Protein AF-A0A7S2UW27-F1 (afdb_monomer_lite)

pLDDT: mean 71.69, std 21.43, range [38.34, 98.0]

Foldseek 3Di:
DDDDDDDDDDPDPPDDDDDDDDDDDDDDDDDDDDDDDDDDDDDDDDDDPPDDDDPPPPPPDDPDDDPDDDDDDDDDDDDDDDDPPDPPDDPVPVVVVVVVVVVVVVVPPPPPDPDPPPVVLVVLLVVLLVVLLVLVCVQPVVQFHAPVSVVVSVVSCVVSVPDPVSVQVSCVVVVHHPVCVVLGGGPVLVLLVVLLVLVCVQPVVQFHDPVSLVVSVVSCVVSVPDPVSVQRSCVVVVHHPVSSVVRGGDPVPPPPPPPPVPPPDDDD

Sequence (268 aa):
MLQNVSVFSPVSRSGSYAPCPVNTSISPALSATSPVARSLCASGAKTPDFGSPFPESSHANRFNGYKKAISPVLQDAVPSHSSPSTWRHLQGEDVFTAQWEQEKKAYSKDAFAGSKLQNEHATVCEKGVNIYRALLKVALSPGYVTTGEKEKLKRYRTIHEISTQDHQDVLDDLKWSSEEFERGYQQLNEDLFGYELLLRKELRNGRLSSTGAMKLRYYRASAGVNMDAHLAILKNLGWTLEEFEAGVKSNTHAGKTQSLLSQCEVYT

Organism: NCBI:txid94617

Secondary structure (DSSP, 8-state):
-------PPP-------PPPP--------------------------------------------------------------S-------TTHHHHHHHHHHHHHHTSS--STTSHHHHHHHHHHHHHHHHHHHHHHHHTTSB--HHHHHHHHHHHHHTT--HHHHHHHHHHTT--HHHHHHTB-TT-HHHHHHHHHHHHHTTTSB--HHHHHHHHHHHHHTT--HHHHHHHHHHTT--HHHHHHTB--GGGTTSSSSSSSS-----

Radius of gyration: 34.14 Å; chains: 1; bounding box: 88×58×112 Å

Structure (mmCIF, N/CA/C/O backbone):
data_AF-A0A7S2UW27-F1
#
_entry.id   AF-A0A7S2UW27-F1
#
loop_
_atom_site.group_PDB
_atom_site.id
_atom_site.type_symbol
_atom_site.label_atom_id
_atom_site.label_alt_id
_atom_site.label_comp_id
_atom_site.label_asym_id
_atom_site.label_entity_id
_atom_site.label_seq_id
_atom_site.pdbx_PDB_ins_code
_atom_site.Cartn_x
_atom_site.Cartn_y
_atom_site.Cartn_z
_atom_site.occupancy
_atom_site.B_iso_or_equiv
_atom_site.auth_seq_id
_atom_site.auth_comp_id
_atom_site.auth_asym_id
_atom_site.auth_atom_id
_atom_site.pdbx_PDB_model_num
ATOM 1 N N . MET A 1 1 ? -22.098 -0.424 69.325 1.00 48.84 1 MET A N 1
ATOM 2 C CA . MET A 1 1 ? -21.192 0.229 68.357 1.00 48.84 1 MET A CA 1
ATOM 3 C C . MET A 1 1 ? -19.961 -0.653 68.218 1.00 48.84 1 MET A C 1
ATOM 5 O O . MET A 1 1 ? -19.121 -0.631 69.103 1.00 48.84 1 MET A O 1
ATOM 9 N N . LEU A 1 2 ? -19.912 -1.507 67.194 1.00 45.66 2 LEU A N 1
ATOM 10 C CA . LEU A 1 2 ? -18.771 -2.390 66.932 1.00 45.66 2 LEU A CA 1
ATOM 11 C C . LEU A 1 2 ? -18.024 -1.832 65.721 1.00 45.66 2 LEU A C 1
ATOM 13 O O . LEU A 1 2 ? -18.595 -1.726 64.638 1.00 45.66 2 LEU A O 1
ATOM 17 N N . GLN A 1 3 ? -16.787 -1.392 65.945 1.00 53.34 3 GLN A N 1
ATOM 18 C CA . GLN A 1 3 ? -15.912 -0.863 64.905 1.00 53.34 3 GLN A CA 1
ATOM 19 C C . GLN A 1 3 ? -15.307 -2.030 64.126 1.00 53.34 3 GLN A C 1
ATOM 21 O O . GLN A 1 3 ? -14.601 -2.868 64.681 1.00 53.34 3 GLN A O 1
ATOM 26 N N . ASN A 1 4 ? -15.629 -2.078 62.838 1.00 51.91 4 ASN A N 1
ATOM 27 C CA . ASN A 1 4 ? -15.147 -3.070 61.893 1.00 51.91 4 ASN A CA 1
ATOM 28 C C . ASN A 1 4 ? -13.911 -2.481 61.196 1.00 51.91 4 ASN A C 1
ATOM 30 O O . ASN A 1 4 ? -14.040 -1.645 60.303 1.00 51.91 4 ASN A O 1
ATOM 34 N N . VAL A 1 5 ? -12.714 -2.841 61.658 1.00 56.34 5 VAL A N 1
ATOM 35 C CA . VAL A 1 5 ? -11.449 -2.350 61.093 1.00 56.34 5 VAL A CA 1
ATOM 36 C C . VAL A 1 5 ? -10.956 -3.380 60.078 1.00 56.34 5 VAL A C 1
ATOM 38 O O . VAL A 1 5 ? -10.403 -4.412 60.446 1.00 56.34 5 VAL A O 1
ATOM 41 N N . SER A 1 6 ? -11.203 -3.126 58.790 1.00 58.25 6 SER A N 1
ATOM 42 C CA . SER A 1 6 ? -10.628 -3.921 57.699 1.00 58.25 6 SER A CA 1
ATOM 43 C C . SER A 1 6 ? -9.169 -3.535 57.489 1.00 58.25 6 SER A C 1
ATOM 45 O O . SER A 1 6 ? -8.857 -2.420 57.077 1.00 58.25 6 SER A O 1
ATOM 47 N N . VAL A 1 7 ? -8.280 -4.483 57.773 1.00 58.91 7 VAL A N 1
ATOM 48 C CA . VAL A 1 7 ? -6.847 -4.405 57.497 1.00 58.91 7 VAL A CA 1
ATOM 49 C C . VAL A 1 7 ? -6.632 -4.804 56.036 1.00 58.91 7 VAL A C 1
ATOM 51 O O . VAL A 1 7 ? -6.758 -5.973 55.685 1.00 58.91 7 VAL A O 1
ATOM 54 N N . PHE A 1 8 ? -6.331 -3.835 55.171 1.00 52.47 8 PHE A N 1
ATOM 55 C CA . PHE A 1 8 ? -5.859 -4.099 53.811 1.00 52.47 8 PHE A CA 1
ATOM 56 C C . PHE A 1 8 ? -4.347 -4.343 53.841 1.00 52.47 8 PHE A C 1
ATOM 58 O O . PHE A 1 8 ? -3.571 -3.451 54.182 1.00 52.47 8 PHE A O 1
ATOM 65 N N . SER A 1 9 ? -3.921 -5.551 53.475 1.00 49.69 9 SER A N 1
ATOM 66 C CA . SER A 1 9 ? -2.514 -5.855 53.204 1.00 49.69 9 SER A CA 1
ATOM 67 C C . SER A 1 9 ? -2.133 -5.390 51.790 1.00 49.69 9 SER A C 1
ATOM 69 O O . SER A 1 9 ? -2.864 -5.689 50.843 1.00 49.69 9 SER A O 1
ATOM 71 N N . PRO A 1 10 ? -0.990 -4.707 51.600 1.00 59.28 10 PRO A N 1
ATOM 72 C CA . PRO A 1 10 ? -0.484 -4.393 50.272 1.00 59.28 10 PRO A CA 1
ATOM 73 C C . PRO A 1 10 ? 0.166 -5.633 49.640 1.00 59.28 10 PRO A C 1
ATOM 75 O O . PRO A 1 10 ? 1.106 -6.214 50.182 1.00 59.28 10 PRO A O 1
ATOM 78 N N . VAL A 1 11 ? -0.325 -6.032 48.465 1.00 55.09 11 VAL A N 1
ATOM 79 C CA . VAL A 1 11 ? 0.339 -7.015 47.600 1.00 55.09 11 VAL A CA 1
ATOM 80 C C . VAL A 1 11 ? 1.521 -6.328 46.918 1.00 55.09 11 VAL A C 1
ATOM 82 O O . VAL A 1 11 ? 1.369 -5.643 45.908 1.00 55.09 11 VAL A O 1
ATOM 85 N N . SER A 1 12 ? 2.716 -6.520 47.469 1.00 52.94 12 SER A N 1
ATOM 86 C CA . SER A 1 12 ? 3.973 -6.211 46.788 1.00 52.94 12 SER A CA 1
ATOM 87 C C . SER A 1 12 ? 4.247 -7.284 45.732 1.00 52.94 12 SER A C 1
ATOM 89 O O . SER A 1 12 ? 4.683 -8.387 46.054 1.00 52.94 12 SER A O 1
ATOM 91 N N . ARG A 1 13 ? 4.005 -6.977 44.452 1.00 48.84 13 ARG A N 1
ATOM 92 C CA . ARG A 1 13 ? 4.549 -7.759 43.329 1.00 48.84 13 ARG A CA 1
ATOM 93 C C . ARG A 1 13 ? 6.010 -7.358 43.111 1.00 48.84 13 ARG A C 1
ATOM 95 O O . ARG A 1 13 ? 6.300 -6.447 42.343 1.00 48.84 13 ARG A O 1
ATOM 102 N N . SER A 1 14 ? 6.936 -8.046 43.775 1.00 52.12 14 SER A N 1
ATOM 103 C CA . SER A 1 14 ? 8.350 -8.045 43.393 1.00 52.12 14 SER A CA 1
ATOM 104 C C . SER A 1 14 ? 8.538 -8.944 42.169 1.00 52.12 14 SER A C 1
ATOM 106 O O . SER A 1 14 ? 8.668 -10.160 42.290 1.00 52.12 14 SER A O 1
ATOM 108 N N . GLY A 1 15 ? 8.514 -8.340 40.980 1.00 47.34 15 GLY A N 1
ATOM 109 C CA . GLY A 1 15 ? 8.957 -8.980 39.744 1.00 47.34 15 GLY A CA 1
ATOM 110 C C . GLY A 1 15 ? 10.479 -9.087 39.738 1.00 47.34 15 GLY A C 1
ATOM 111 O O . GLY A 1 15 ? 11.173 -8.113 39.461 1.00 47.34 15 GLY A O 1
ATOM 112 N N . SER A 1 16 ? 10.997 -10.263 40.078 1.00 51.12 16 SER A N 1
ATOM 113 C CA . SER A 1 16 ? 12.401 -10.629 39.921 1.00 51.12 16 SER A CA 1
ATOM 114 C C . SER A 1 16 ? 12.723 -10.796 38.435 1.00 51.12 16 SER A C 1
ATOM 116 O O . SER A 1 16 ? 12.383 -11.815 37.834 1.00 51.12 16 SER A O 1
ATOM 118 N N . TYR A 1 17 ? 13.376 -9.801 37.838 1.00 53.59 17 TYR A N 1
ATOM 119 C CA . TYR A 1 17 ? 14.041 -9.961 36.549 1.00 53.59 17 TYR A CA 1
ATOM 120 C C . TYR A 1 17 ? 15.274 -10.848 36.740 1.00 53.59 17 TYR A C 1
ATOM 122 O O . TYR A 1 17 ? 16.210 -10.486 37.453 1.00 53.59 17 TYR A O 1
ATOM 130 N N . ALA A 1 18 ? 15.258 -12.030 36.127 1.00 55.19 18 ALA A N 1
ATOM 131 C CA . ALA A 1 18 ? 16.433 -12.879 36.009 1.00 55.19 18 ALA A CA 1
ATOM 132 C C . ALA A 1 18 ? 17.426 -12.241 35.012 1.00 55.19 18 ALA A C 1
ATOM 134 O O . ALA A 1 18 ? 17.012 -11.873 33.910 1.00 55.19 18 ALA A O 1
ATOM 135 N N . PRO A 1 19 ? 18.719 -12.103 35.352 1.00 61.06 19 PRO A N 1
ATOM 136 C CA . PRO A 1 19 ? 19.734 -11.682 34.398 1.00 61.06 19 PRO A CA 1
ATOM 137 C C . PRO A 1 19 ? 20.079 -12.841 33.453 1.00 61.06 19 PRO A C 1
ATOM 139 O O . PRO A 1 19 ? 20.447 -13.931 33.893 1.00 61.06 19 PRO A O 1
ATOM 142 N N . CYS A 1 20 ? 19.971 -12.609 32.145 1.00 56.66 20 CYS A N 1
ATOM 143 C CA . CYS A 1 20 ? 20.476 -13.533 31.133 1.00 56.66 20 CYS A CA 1
ATOM 144 C C . CYS A 1 20 ? 22.006 -13.670 31.265 1.00 56.66 20 CYS A C 1
ATOM 146 O O . CYS A 1 20 ? 22.690 -12.651 31.407 1.00 56.66 20 CYS A O 1
ATOM 148 N N . PRO A 1 21 ? 22.574 -14.886 31.189 1.00 60.88 21 PRO A N 1
ATOM 149 C CA . PRO A 1 21 ? 24.017 -15.057 31.191 1.00 60.88 21 PRO A CA 1
ATOM 150 C C . PRO A 1 21 ? 24.618 -14.541 29.879 1.00 60.88 21 PRO A C 1
ATOM 152 O O . PRO A 1 21 ? 24.268 -14.979 28.782 1.00 60.88 21 PRO A O 1
ATOM 155 N N . VAL A 1 22 ? 25.555 -13.607 30.025 1.00 54.75 22 VAL A N 1
ATOM 156 C CA . VAL A 1 22 ? 26.501 -13.178 28.994 1.00 54.75 22 VAL A CA 1
ATOM 157 C C . VAL A 1 22 ? 27.341 -14.392 28.605 1.00 54.75 22 VAL A C 1
ATOM 159 O O . VAL A 1 22 ? 28.136 -14.871 29.413 1.00 54.75 22 VAL A O 1
ATOM 162 N N . ASN A 1 23 ? 27.160 -14.907 27.388 1.00 43.22 23 ASN A N 1
ATOM 163 C CA . ASN A 1 23 ? 28.035 -15.947 26.859 1.00 43.22 23 ASN A CA 1
ATOM 164 C C . ASN A 1 23 ? 29.194 -15.283 26.109 1.00 43.22 23 ASN A C 1
ATOM 166 O O . ASN A 1 23 ? 29.075 -14.855 24.961 1.00 43.22 23 ASN A O 1
ATOM 170 N N . THR A 1 24 ? 30.292 -15.131 26.839 1.00 46.50 24 THR A N 1
ATOM 171 C CA . THR A 1 24 ? 31.570 -14.595 26.385 1.00 46.50 24 THR A CA 1
ATOM 172 C C . THR A 1 24 ? 32.379 -15.698 25.703 1.00 46.50 24 THR A C 1
ATOM 174 O O . THR A 1 24 ? 32.571 -16.755 26.290 1.00 46.50 24 THR A O 1
ATOM 177 N N . SER A 1 25 ? 32.974 -15.358 24.555 1.00 51.91 25 SER A N 1
ATOM 178 C CA . SER A 1 25 ? 34.190 -15.960 23.982 1.00 51.91 25 SER A CA 1
ATOM 179 C C . SER A 1 25 ? 34.094 -17.394 23.449 1.00 51.91 25 SER A C 1
ATOM 181 O O . SER A 1 25 ? 33.781 -18.329 24.170 1.00 51.91 25 SER A O 1
ATOM 183 N N . ILE A 1 26 ? 34.485 -17.574 22.185 1.00 46.41 26 ILE A N 1
ATOM 184 C CA . ILE A 1 26 ? 35.744 -18.244 21.816 1.00 46.41 26 ILE A CA 1
ATOM 185 C C . ILE A 1 26 ? 35.983 -17.951 20.328 1.00 46.41 26 ILE A C 1
ATOM 187 O O . ILE A 1 26 ? 35.300 -18.463 19.444 1.00 46.41 26 ILE A O 1
ATOM 191 N N . SER A 1 27 ? 36.976 -17.107 20.060 1.00 50.47 27 SER A N 1
ATOM 192 C CA . SER A 1 27 ? 37.724 -17.148 18.802 1.00 50.47 27 SER A CA 1
ATOM 193 C C . SER A 1 27 ? 38.653 -18.362 18.822 1.00 50.47 27 SER A C 1
ATOM 195 O O . SER A 1 27 ? 39.217 -18.671 19.874 1.00 50.47 27 SER A O 1
ATOM 197 N N . PRO A 1 28 ? 38.974 -18.933 17.654 1.00 60.41 28 PRO A N 1
ATOM 198 C CA . PRO A 1 28 ? 40.351 -19.325 17.421 1.00 60.41 28 PRO A CA 1
ATOM 199 C C . PRO A 1 28 ? 40.900 -18.650 16.167 1.00 60.41 28 PRO A C 1
ATOM 201 O O . PRO A 1 28 ? 40.305 -18.639 15.091 1.00 60.41 28 PRO A O 1
ATOM 204 N N . ALA A 1 29 ? 42.069 -18.061 16.368 1.00 49.88 29 ALA A N 1
ATOM 205 C CA . ALA A 1 29 ? 42.939 -17.538 15.342 1.00 49.88 29 ALA A CA 1
ATOM 206 C C . ALA A 1 29 ? 43.757 -18.668 14.679 1.00 49.88 29 ALA A C 1
ATOM 208 O O . ALA A 1 29 ? 43.918 -19.745 15.248 1.00 49.88 29 ALA A O 1
ATOM 209 N N . LEU A 1 30 ? 44.375 -18.297 13.550 1.00 52.34 30 LEU A N 1
ATOM 210 C CA . LEU A 1 30 ? 45.590 -18.852 12.932 1.00 52.34 30 LEU A CA 1
ATOM 211 C C . LEU A 1 30 ? 45.448 -20.046 11.976 1.00 52.34 30 LEU A C 1
ATOM 213 O O . LEU A 1 30 ? 45.248 -21.184 12.385 1.00 52.34 30 LEU A O 1
ATOM 217 N N . SER A 1 31 ? 45.711 -19.764 10.693 1.00 47.03 31 SER A N 1
ATOM 218 C CA . SER A 1 31 ? 46.764 -20.371 9.841 1.00 47.03 31 SER A CA 1
ATOM 219 C C . SER A 1 31 ? 46.682 -19.673 8.468 1.00 47.03 31 SER A C 1
ATOM 221 O O . SER A 1 31 ? 45.707 -19.846 7.752 1.00 47.03 31 SER A O 1
ATOM 223 N N . ALA A 1 32 ? 47.468 -18.641 8.148 1.00 47.09 32 ALA A N 1
ATOM 224 C CA . ALA A 1 32 ? 48.883 -18.652 7.769 1.00 47.09 32 ALA A CA 1
ATOM 225 C C . ALA A 1 32 ? 49.227 -19.578 6.579 1.00 47.09 32 ALA A C 1
ATOM 227 O O . ALA A 1 32 ? 49.046 -20.787 6.637 1.00 47.09 32 ALA A O 1
ATOM 228 N N . THR A 1 33 ? 49.853 -18.954 5.572 1.00 50.09 33 THR A N 1
ATOM 229 C CA . THR A 1 33 ? 50.674 -19.499 4.471 1.00 50.09 33 THR A CA 1
ATOM 230 C C . THR A 1 33 ? 49.981 -20.069 3.223 1.00 50.09 33 THR A C 1
ATOM 232 O O . THR A 1 33 ? 49.498 -21.190 3.215 1.00 50.09 33 THR A O 1
ATOM 235 N N . SER A 1 34 ? 50.055 -19.320 2.111 1.00 42.16 34 SER A N 1
ATOM 236 C CA . SER A 1 34 ? 50.752 -19.786 0.895 1.00 42.16 34 SER A CA 1
ATOM 237 C C . SER A 1 34 ? 50.887 -18.657 -0.147 1.00 42.16 34 SER A C 1
ATOM 239 O O . SER A 1 34 ? 49.878 -18.209 -0.694 1.00 42.16 34 SER A O 1
ATOM 241 N N . PRO A 1 35 ? 52.109 -18.179 -0.448 1.00 59.56 35 PRO A N 1
ATOM 242 C CA . PRO A 1 35 ? 52.396 -17.402 -1.643 1.00 59.56 35 PRO A CA 1
ATOM 243 C C . PRO A 1 35 ? 52.947 -18.341 -2.724 1.00 59.56 35 PRO A C 1
ATOM 245 O O . PRO A 1 35 ? 54.022 -18.916 -2.566 1.00 59.56 35 PRO A O 1
ATOM 248 N N . VAL A 1 36 ? 52.254 -18.467 -3.855 1.00 54.56 36 VAL A N 1
ATOM 249 C CA . VAL A 1 36 ? 52.861 -19.032 -5.067 1.00 54.56 36 VAL A CA 1
ATOM 250 C C . VAL A 1 36 ? 52.757 -18.010 -6.184 1.00 54.56 36 VAL A C 1
ATOM 252 O O . VAL A 1 36 ? 51.738 -17.861 -6.851 1.00 54.56 36 VAL A O 1
ATOM 255 N N . ALA A 1 37 ? 53.871 -17.311 -6.370 1.00 49.97 37 ALA A N 1
ATOM 256 C CA . ALA A 1 37 ? 54.217 -16.626 -7.596 1.00 49.97 37 ALA A CA 1
ATOM 257 C C . ALA A 1 37 ? 54.475 -17.651 -8.709 1.00 49.97 37 ALA A C 1
ATOM 259 O O . ALA A 1 37 ? 55.372 -18.478 -8.575 1.00 49.97 37 ALA A O 1
ATOM 260 N N . ARG A 1 38 ? 53.724 -17.561 -9.810 1.00 47.81 38 ARG A N 1
ATOM 261 C CA . ARG A 1 38 ? 54.042 -18.027 -11.176 1.00 47.81 38 ARG A CA 1
ATOM 262 C C . ARG A 1 38 ? 53.079 -17.276 -12.101 1.00 47.81 38 ARG A C 1
ATOM 264 O O . ARG A 1 38 ? 51.924 -17.118 -11.745 1.00 47.81 38 ARG A O 1
ATOM 271 N N . SER A 1 39 ? 53.393 -16.806 -13.292 1.00 53.31 39 SER A N 1
ATOM 272 C CA . SER A 1 39 ? 54.610 -16.688 -14.081 1.00 53.31 39 SER A CA 1
ATOM 273 C C . SER A 1 39 ? 54.191 -15.788 -15.241 1.00 53.31 39 SER A C 1
ATOM 275 O O . SER A 1 39 ? 53.106 -15.961 -15.796 1.00 53.31 39 SER A O 1
ATOM 277 N N . LEU A 1 40 ? 55.043 -14.841 -15.610 1.00 49.62 40 LEU A N 1
ATOM 278 C CA . LEU A 1 40 ? 54.965 -14.139 -16.884 1.00 49.62 40 LEU A CA 1
ATOM 279 C C . LEU A 1 40 ? 54.968 -15.161 -18.028 1.00 49.62 40 LEU A C 1
ATOM 281 O O . LEU A 1 40 ? 55.921 -15.928 -18.137 1.00 49.62 40 LEU A O 1
ATOM 285 N N . CYS A 1 41 ? 53.957 -15.121 -18.894 1.00 51.41 41 CYS A N 1
ATOM 286 C CA . CYS A 1 41 ? 54.070 -15.545 -20.287 1.00 51.41 41 CYS A CA 1
ATOM 287 C C . CYS A 1 41 ? 53.256 -14.575 -21.143 1.00 51.41 41 CYS A C 1
ATOM 289 O O . CYS A 1 41 ? 52.040 -14.685 -21.283 1.00 51.41 41 CYS A O 1
ATOM 291 N N . ALA A 1 42 ? 53.969 -13.608 -21.713 1.00 49.94 42 ALA A N 1
ATOM 292 C CA . ALA A 1 42 ? 53.563 -12.953 -22.937 1.00 49.94 42 ALA A CA 1
ATOM 293 C C . ALA A 1 42 ? 53.406 -14.012 -24.035 1.00 49.94 42 ALA A C 1
ATOM 295 O O . ALA A 1 42 ? 54.297 -14.836 -24.231 1.00 49.94 42 ALA A O 1
ATOM 296 N N . SER A 1 43 ? 52.296 -13.981 -24.763 1.00 42.41 43 SER A N 1
ATOM 297 C CA . SER A 1 43 ? 52.196 -14.528 -26.115 1.00 42.41 43 SER A CA 1
ATOM 298 C C . SER A 1 43 ? 51.004 -13.877 -26.792 1.00 42.41 43 SER A C 1
ATOM 300 O O . SER A 1 43 ? 49.856 -14.081 -26.402 1.00 42.41 43 SER A O 1
ATOM 302 N N . GLY A 1 44 ? 51.304 -13.040 -27.783 1.00 51.94 44 GLY A N 1
ATOM 303 C CA . GLY A 1 44 ? 50.308 -12.496 -28.685 1.00 51.94 44 GLY A CA 1
ATOM 304 C C . GLY A 1 44 ? 49.603 -13.629 -29.418 1.00 51.94 44 GLY A C 1
ATOM 305 O O . GLY A 1 44 ? 50.247 -14.489 -30.017 1.00 51.94 44 GLY A O 1
ATOM 306 N N . ALA A 1 45 ? 48.278 -13.605 -29.389 1.00 45.81 45 ALA A N 1
ATOM 307 C CA . ALA A 1 45 ? 47.454 -14.419 -30.255 1.00 45.81 45 ALA A CA 1
ATOM 308 C C . ALA A 1 45 ? 46.655 -13.477 -31.152 1.00 45.81 45 ALA A C 1
ATOM 310 O O . ALA A 1 45 ? 45.830 -12.689 -30.695 1.00 45.81 45 ALA A O 1
ATOM 311 N N . LYS A 1 46 ? 46.997 -13.557 -32.439 1.00 46.62 46 LYS A N 1
ATOM 312 C CA . LYS A 1 46 ? 46.255 -13.062 -33.596 1.00 46.62 46 LYS A CA 1
ATOM 313 C C . LYS A 1 46 ? 44.746 -13.122 -33.366 1.00 46.62 46 LYS A C 1
ATOM 315 O O . LYS A 1 46 ? 44.204 -14.183 -33.072 1.00 46.62 46 LYS A O 1
ATOM 320 N N . THR A 1 47 ? 44.087 -12.001 -33.616 1.00 53.06 47 THR A N 1
ATOM 321 C CA . THR A 1 47 ? 42.671 -11.950 -33.970 1.00 53.06 47 THR A CA 1
ATOM 322 C C . THR A 1 47 ? 42.425 -12.849 -35.188 1.00 53.06 47 THR A C 1
ATOM 324 O O . THR A 1 47 ? 43.031 -12.600 -36.235 1.00 53.06 47 THR A O 1
ATOM 327 N N . PRO A 1 48 ? 41.572 -13.883 -35.108 1.00 50.94 48 PRO A N 1
ATOM 328 C CA . PRO A 1 48 ? 40.980 -14.442 -36.306 1.00 50.94 48 PRO A CA 1
ATOM 329 C C . PRO A 1 48 ? 39.946 -13.436 -36.815 1.00 50.94 48 PRO A C 1
ATOM 331 O O . PRO A 1 48 ? 38.933 -13.167 -36.173 1.00 50.94 48 PRO A O 1
ATOM 334 N N . ASP A 1 49 ? 40.272 -12.850 -37.960 1.00 54.31 49 ASP A N 1
ATOM 335 C CA . ASP A 1 49 ? 39.366 -12.130 -38.840 1.00 54.31 49 ASP A CA 1
ATOM 336 C C . ASP A 1 49 ? 38.267 -13.103 -39.300 1.00 54.31 49 ASP A C 1
ATOM 338 O O . ASP A 1 49 ? 38.445 -13.885 -40.235 1.00 54.31 49 ASP A O 1
ATOM 342 N N . PHE A 1 50 ? 37.156 -13.133 -38.560 1.00 49.81 50 PHE A N 1
ATOM 343 C CA . PHE A 1 50 ? 35.933 -13.812 -38.976 1.00 49.81 50 PHE A CA 1
ATOM 344 C C . PHE A 1 50 ? 35.156 -12.870 -39.888 1.00 49.81 50 PHE A C 1
ATOM 346 O O . PHE A 1 50 ? 34.202 -12.197 -39.495 1.00 49.81 50 PHE A O 1
ATOM 353 N N . GLY A 1 51 ? 35.604 -12.836 -41.137 1.00 46.94 51 GLY A N 1
ATOM 354 C CA . GLY A 1 51 ? 34.792 -12.381 -42.242 1.00 46.94 51 GLY A CA 1
ATOM 355 C C . GLY A 1 51 ? 33.582 -13.296 -42.446 1.00 46.94 51 GLY A C 1
ATOM 356 O O . GLY A 1 51 ? 33.715 -14.517 -42.532 1.00 46.94 51 GLY A O 1
ATOM 357 N N . SER A 1 52 ? 32.441 -12.641 -42.669 1.00 49.03 52 SER A N 1
ATOM 358 C CA . SER A 1 52 ? 31.209 -13.153 -43.291 1.00 49.03 52 SER A CA 1
ATOM 359 C C . SER A 1 52 ? 30.233 -13.929 -42.397 1.00 49.03 52 SER A C 1
ATOM 361 O O . SER A 1 52 ? 30.602 -14.524 -41.392 1.00 49.03 52 SER A O 1
ATOM 363 N N . PRO A 1 53 ? 28.980 -14.068 -42.849 1.00 54.66 53 PRO A N 1
ATOM 364 C CA . PRO A 1 53 ? 28.030 -13.012 -43.180 1.00 54.66 53 PRO A CA 1
ATOM 365 C C . PRO A 1 53 ? 26.807 -13.158 -42.259 1.00 54.66 53 PRO A C 1
ATOM 367 O O . PRO A 1 53 ? 26.445 -14.265 -41.870 1.00 54.66 53 PRO A O 1
ATOM 370 N N . PHE A 1 54 ? 26.137 -12.061 -41.913 1.00 41.47 54 PHE A N 1
ATOM 371 C CA . PHE A 1 54 ? 24.817 -12.157 -41.288 1.00 41.47 54 PHE A CA 1
ATOM 372 C C . PHE A 1 54 ? 23.869 -12.893 -42.250 1.00 41.47 54 PHE A C 1
ATOM 374 O O . PHE A 1 54 ? 23.643 -12.382 -43.349 1.00 41.47 54 PHE A O 1
ATOM 381 N N . PRO A 1 55 ? 23.293 -14.054 -41.888 1.00 53.44 55 PRO A N 1
ATOM 382 C CA . PRO A 1 55 ? 22.130 -14.538 -42.600 1.00 53.44 55 PRO A CA 1
ATOM 383 C C . PRO A 1 55 ? 20.954 -13.647 -42.194 1.00 53.44 55 PRO A C 1
ATOM 385 O O . PRO A 1 55 ? 20.616 -13.537 -41.012 1.00 53.44 55 PRO A O 1
ATOM 388 N N . GLU A 1 56 ? 20.338 -13.001 -43.182 1.00 48.03 56 GLU A N 1
ATOM 389 C CA . GLU A 1 56 ? 18.969 -12.509 -43.080 1.00 48.03 56 GLU A CA 1
ATOM 390 C C . GLU A 1 56 ? 18.084 -13.658 -42.589 1.00 48.03 56 GLU A C 1
ATOM 392 O O . GLU A 1 56 ? 17.704 -14.560 -43.333 1.00 48.03 56 GLU A O 1
ATOM 397 N N . SER A 1 57 ? 17.762 -13.636 -41.298 1.00 44.59 57 SER A N 1
ATOM 398 C CA . SER A 1 57 ? 16.687 -14.441 -40.739 1.00 44.59 57 SER A CA 1
ATOM 399 C C . SER A 1 57 ? 15.372 -13.776 -41.124 1.00 44.59 57 SER A C 1
ATOM 401 O O . SER A 1 57 ? 14.758 -13.020 -40.369 1.00 44.59 57 SER A O 1
ATOM 403 N N . SER A 1 58 ? 14.960 -14.050 -42.358 1.00 53.22 58 SER A N 1
ATOM 404 C CA . SER A 1 58 ? 13.613 -13.851 -42.863 1.00 53.22 58 SER A CA 1
ATOM 405 C C . SER A 1 58 ? 12.658 -14.810 -42.145 1.00 53.22 58 SER A C 1
ATOM 407 O O . SER A 1 58 ? 12.160 -15.767 -42.726 1.00 53.22 58 SER A O 1
ATOM 409 N N . HIS A 1 59 ? 12.355 -14.555 -40.872 1.00 46.22 59 HIS A N 1
ATOM 410 C CA . HIS A 1 59 ? 11.178 -15.134 -40.227 1.00 46.22 59 HIS A CA 1
ATOM 411 C C . HIS A 1 59 ? 9.974 -14.210 -40.428 1.00 46.22 59 HIS A C 1
ATOM 413 O O . HIS A 1 59 ? 9.412 -13.628 -39.505 1.00 46.22 59 HIS A O 1
ATOM 419 N N . ALA A 1 60 ? 9.544 -14.131 -41.688 1.00 52.12 60 ALA A N 1
ATOM 420 C CA . ALA A 1 60 ? 8.146 -13.921 -42.004 1.00 52.12 60 ALA A CA 1
ATOM 421 C C . ALA A 1 60 ? 7.402 -15.207 -41.620 1.00 52.12 60 ALA A C 1
ATOM 423 O O . ALA A 1 60 ? 7.431 -16.193 -42.352 1.00 52.12 60 ALA A O 1
ATOM 424 N N . ASN A 1 61 ? 6.748 -15.228 -40.457 1.00 41.06 61 ASN A N 1
ATOM 425 C CA . ASN A 1 61 ? 5.774 -16.273 -40.168 1.00 41.06 61 ASN A CA 1
ATOM 426 C C . ASN A 1 61 ? 4.548 -15.715 -39.437 1.00 41.06 61 ASN A C 1
ATOM 428 O O . ASN A 1 61 ? 4.542 -15.502 -38.230 1.00 41.06 61 ASN A O 1
ATOM 432 N N . ARG A 1 62 ? 3.513 -15.489 -40.253 1.00 46.16 62 ARG A N 1
ATOM 433 C CA . ARG A 1 62 ? 2.102 -15.813 -40.001 1.00 46.16 62 ARG A CA 1
ATOM 434 C C . ARG A 1 62 ? 1.544 -15.456 -38.618 1.00 46.16 62 ARG A C 1
ATOM 436 O O . ARG A 1 62 ? 1.391 -16.317 -37.761 1.00 46.16 62 ARG A O 1
ATOM 443 N N . PHE A 1 63 ? 1.005 -14.243 -38.515 1.00 39.53 63 PHE A N 1
ATOM 444 C CA . PHE A 1 63 ? -0.255 -14.028 -37.796 1.00 39.53 63 PHE A CA 1
ATOM 445 C C . PHE A 1 63 ? -1.365 -13.782 -38.823 1.00 39.53 63 PHE A C 1
ATOM 447 O O . PHE A 1 63 ? -1.733 -12.656 -39.147 1.00 39.53 63 PHE A O 1
ATOM 454 N N . ASN A 1 64 ? -1.854 -14.885 -39.391 1.00 43.22 64 ASN A N 1
ATOM 455 C CA . ASN A 1 64 ? -3.121 -14.913 -40.106 1.00 43.22 64 ASN A CA 1
ATOM 456 C C . ASN A 1 64 ? -4.250 -15.052 -39.076 1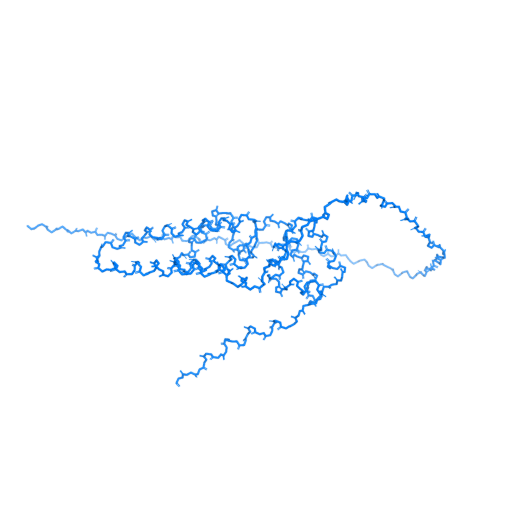.00 43.22 64 ASN A C 1
ATOM 458 O O . ASN A 1 64 ? -4.245 -15.995 -38.293 1.00 43.22 64 ASN A O 1
ATOM 462 N N . GLY A 1 65 ? -5.260 -14.184 -39.173 1.00 42.28 65 GLY A N 1
ATOM 463 C CA . GLY A 1 65 ? -6.641 -14.650 -39.040 1.00 42.28 65 GLY A CA 1
ATOM 464 C C . GLY A 1 65 ? -7.385 -14.419 -37.725 1.00 42.28 65 GLY A C 1
ATOM 465 O O . GLY A 1 65 ? -7.964 -15.362 -37.204 1.00 42.28 65 GLY A O 1
ATOM 466 N N . TYR A 1 66 ? -7.541 -13.163 -37.291 1.00 43.53 66 TYR A N 1
ATOM 467 C CA . TYR A 1 66 ? -8.745 -12.756 -36.537 1.00 43.53 66 TYR A CA 1
ATOM 468 C C . TYR A 1 66 ? -9.351 -11.464 -37.100 1.00 43.53 66 TYR A C 1
ATOM 470 O O . TYR A 1 66 ? -9.643 -10.516 -36.381 1.00 43.53 66 TYR A O 1
ATOM 478 N N . LYS A 1 67 ? -9.585 -11.421 -38.416 1.00 45.34 67 LYS A N 1
ATOM 479 C CA . LYS A 1 67 ? -10.679 -10.603 -38.954 1.00 45.34 67 LYS A CA 1
ATOM 480 C C . LYS A 1 67 ? -11.947 -11.446 -38.872 1.00 45.34 67 LYS A C 1
ATOM 482 O O . LYS A 1 67 ? -12.350 -12.068 -39.849 1.00 45.34 67 LYS A O 1
ATOM 487 N N . LYS A 1 68 ? -12.540 -11.517 -37.679 1.00 44.84 68 LYS A N 1
ATOM 488 C CA . LYS A 1 68 ? -13.937 -11.935 -37.566 1.00 44.84 68 LYS A CA 1
ATOM 489 C C . LYS A 1 68 ? -14.789 -10.763 -38.036 1.00 44.84 68 LYS A C 1
ATOM 491 O O . LYS A 1 68 ? -14.634 -9.643 -37.557 1.00 44.84 68 LYS A O 1
ATOM 496 N N . ALA A 1 69 ? -15.610 -11.057 -39.033 1.00 46.19 69 ALA A N 1
ATOM 497 C CA . ALA A 1 69 ? -16.580 -10.169 -39.633 1.00 46.19 69 ALA A CA 1
ATOM 498 C C . ALA A 1 69 ? -17.427 -9.480 -38.555 1.00 46.19 69 ALA A C 1
ATOM 500 O O . ALA A 1 69 ? -18.111 -10.140 -37.775 1.00 46.19 69 ALA A O 1
ATOM 501 N N . ILE A 1 70 ? -17.368 -8.151 -38.534 1.00 44.25 70 ILE A N 1
ATOM 502 C CA . ILE A 1 70 ? -18.396 -7.323 -37.917 1.00 44.25 70 ILE A CA 1
ATOM 503 C C . ILE A 1 70 ? -19.448 -7.133 -39.006 1.00 44.25 70 ILE A C 1
ATOM 505 O O . ILE A 1 70 ? -19.183 -6.510 -40.035 1.00 44.25 70 ILE A O 1
ATOM 509 N N . SER A 1 71 ? -20.601 -7.764 -38.810 1.00 46.97 71 SER A N 1
ATOM 510 C CA . SER A 1 71 ? -21.786 -7.601 -39.648 1.00 46.97 71 SER A CA 1
ATOM 511 C C . SER A 1 71 ? -22.216 -6.127 -39.706 1.00 46.97 71 SER A C 1
ATOM 513 O O . SER A 1 71 ? -22.247 -5.478 -38.660 1.00 46.97 71 SER A O 1
ATOM 515 N N . PRO A 1 72 ? -22.609 -5.600 -40.879 1.00 56.09 72 PRO A N 1
ATOM 516 C CA . PRO A 1 72 ? -23.227 -4.290 -41.002 1.00 56.09 72 PRO A CA 1
ATOM 517 C C . PRO A 1 72 ? -24.752 -4.447 -40.969 1.00 56.09 72 PRO A C 1
ATOM 519 O O . PRO A 1 72 ? -25.372 -4.670 -42.003 1.00 56.09 72 PRO A O 1
ATOM 522 N N . VAL A 1 73 ? -25.368 -4.368 -39.790 1.00 50.62 73 VAL A N 1
ATOM 523 C CA . VAL A 1 73 ? -26.831 -4.258 -39.649 1.00 50.62 73 VAL A CA 1
ATOM 524 C C . VAL A 1 73 ? -27.134 -3.378 -38.436 1.00 50.62 73 VAL A C 1
ATOM 526 O O . VAL A 1 73 ? -26.534 -3.577 -37.385 1.00 50.62 73 VAL A O 1
ATOM 529 N N . LEU A 1 74 ? -28.086 -2.455 -38.619 1.00 45.81 74 LEU A N 1
ATOM 530 C CA . LEU A 1 74 ? -28.581 -1.406 -37.711 1.00 45.81 74 LEU A CA 1
ATOM 531 C C . LEU A 1 74 ? -27.853 -0.056 -37.797 1.00 45.81 74 LEU A C 1
ATOM 533 O O . LEU A 1 74 ? -27.305 0.472 -36.835 1.00 45.81 74 LEU A O 1
ATOM 537 N N . GLN A 1 75 ? -27.949 0.542 -38.987 1.00 51.22 75 GLN A N 1
ATOM 538 C CA . GLN A 1 75 ? -28.416 1.926 -39.073 1.00 51.22 75 GLN A CA 1
ATOM 539 C C . GLN A 1 75 ? -29.899 1.915 -38.694 1.00 51.22 75 GLN A C 1
ATOM 541 O O . GLN A 1 75 ? -30.660 1.218 -39.353 1.00 51.22 75 GLN A O 1
ATOM 546 N N . ASP A 1 76 ? -30.264 2.566 -37.590 1.00 44.62 76 ASP A N 1
ATOM 547 C CA . ASP A 1 76 ? -31.460 3.410 -37.465 1.00 44.62 76 ASP A CA 1
ATOM 548 C C . ASP A 1 76 ? -31.662 3.859 -36.009 1.00 44.62 76 ASP A C 1
ATOM 550 O O . ASP A 1 76 ? -31.407 3.116 -35.064 1.00 44.62 76 ASP A O 1
ATOM 554 N N . ALA A 1 77 ? -32.157 5.092 -35.875 1.00 41.84 77 ALA A N 1
ATOM 555 C CA . ALA A 1 77 ? -32.552 5.804 -34.656 1.00 41.84 77 ALA A CA 1
ATOM 556 C C . ALA A 1 77 ? -31.428 6.471 -33.837 1.00 41.84 77 ALA A C 1
ATOM 558 O O . ALA A 1 77 ? -31.045 6.032 -32.755 1.00 41.84 77 ALA A O 1
ATOM 559 N N . VAL A 1 78 ? -30.995 7.642 -34.316 1.00 41.72 78 VAL A N 1
ATOM 560 C CA . VAL A 1 78 ? -30.487 8.727 -33.463 1.00 41.72 78 VAL A CA 1
ATOM 561 C C . VAL A 1 78 ? -31.683 9.604 -33.068 1.00 41.72 78 VAL A C 1
ATOM 563 O O . VAL A 1 78 ? -32.201 10.315 -33.931 1.00 41.72 78 VAL A O 1
ATOM 566 N N . PRO A 1 79 ? -32.136 9.617 -31.801 1.00 42.53 79 PRO A N 1
ATOM 567 C CA . PRO A 1 79 ? -32.915 10.730 -31.289 1.00 42.53 79 PRO A CA 1
ATOM 568 C C . PRO A 1 79 ? -31.955 11.887 -31.000 1.00 42.53 79 PRO A C 1
ATOM 570 O O . PRO A 1 79 ? -31.116 11.822 -30.100 1.00 42.53 79 PRO A O 1
ATOM 573 N N . SER A 1 80 ? -32.075 12.954 -31.789 1.00 57.34 80 SER A N 1
ATOM 574 C CA . SER A 1 80 ? -31.609 14.275 -31.387 1.00 57.34 80 SER A CA 1
ATOM 575 C C . SER A 1 80 ? -32.439 14.768 -30.197 1.00 57.34 80 SER A C 1
ATOM 577 O O . SER A 1 80 ? -33.596 14.389 -30.042 1.00 57.34 80 SER A O 1
ATOM 579 N N . HIS A 1 81 ? -31.843 15.673 -29.416 1.00 48.16 81 HIS A N 1
ATOM 580 C CA . HIS A 1 81 ? -32.415 16.412 -28.280 1.00 48.16 81 HIS A CA 1
ATOM 581 C C . HIS A 1 81 ? -32.268 15.767 -26.895 1.00 48.16 81 HIS A C 1
ATOM 583 O O . HIS A 1 81 ? -33.179 15.130 -26.385 1.00 48.16 81 HIS A O 1
ATOM 589 N N . SER A 1 82 ? -31.177 16.121 -26.211 1.00 38.34 82 SER A N 1
ATOM 590 C CA . SER A 1 82 ? -31.279 16.699 -24.862 1.00 38.34 82 SER A CA 1
ATOM 591 C C . SER A 1 82 ? -29.957 17.349 -24.445 1.00 38.34 82 SER A C 1
ATOM 593 O O . SER A 1 82 ? -28.886 16.761 -24.565 1.00 38.34 82 SER A O 1
ATOM 595 N N . SER A 1 83 ? -30.071 18.591 -23.991 1.00 42.88 83 SER A N 1
ATOM 596 C CA . SER A 1 83 ? -29.025 19.539 -23.616 1.00 42.88 83 SER A CA 1
ATOM 597 C C . SER A 1 83 ? -27.933 19.001 -22.672 1.00 42.88 83 SER A C 1
ATOM 599 O O . SER A 1 83 ? -28.240 18.311 -21.700 1.00 42.88 83 SER A O 1
ATOM 601 N N . PRO A 1 84 ? -26.663 19.414 -22.847 1.00 48.16 84 PRO A N 1
ATOM 602 C CA . PRO A 1 84 ? -25.577 19.100 -21.926 1.00 48.16 84 PRO A CA 1
ATOM 603 C C . PRO A 1 84 ? -25.553 20.121 -20.781 1.00 48.16 84 PRO A C 1
ATOM 605 O O . PRO A 1 84 ? -24.785 21.079 -20.797 1.00 48.16 84 PRO A O 1
ATOM 608 N N . SER A 1 85 ? -26.435 19.983 -19.790 1.00 43.22 85 SER A N 1
ATOM 609 C CA . SER A 1 85 ? -26.443 20.878 -18.620 1.00 43.22 85 SER A CA 1
ATOM 610 C C . SER A 1 85 ? -27.055 20.227 -17.380 1.00 43.22 85 SER A C 1
ATOM 612 O O . SER A 1 85 ? -28.014 20.756 -16.828 1.00 43.22 85 SER A O 1
ATOM 614 N N . THR A 1 86 ? -26.546 19.074 -16.925 1.00 47.25 86 THR A N 1
ATOM 615 C CA . THR A 1 86 ? -26.875 18.593 -15.558 1.00 47.25 86 THR A CA 1
ATOM 616 C C . THR A 1 86 ? -25.908 17.578 -14.928 1.00 47.25 86 THR A C 1
ATOM 618 O O . THR A 1 86 ? -26.239 16.990 -13.910 1.00 47.25 86 THR A O 1
ATOM 621 N N . TRP A 1 87 ? -24.681 17.403 -15.433 1.00 41.44 87 TRP A N 1
ATOM 622 C CA . TRP A 1 87 ? -23.690 16.508 -14.793 1.00 41.44 87 TRP A CA 1
ATOM 623 C C . TRP A 1 87 ? -22.788 17.196 -13.753 1.00 41.44 87 TRP A C 1
ATOM 625 O O . TRP A 1 87 ? -21.704 16.712 -13.436 1.00 41.44 87 TRP A O 1
ATOM 635 N N . ARG A 1 88 ? -23.228 18.322 -13.180 1.00 50.06 88 ARG A N 1
ATOM 636 C CA . ARG A 1 88 ? -22.692 18.781 -11.890 1.00 50.06 88 ARG A CA 1
ATOM 637 C C . ARG A 1 88 ? -23.540 18.155 -10.792 1.00 50.06 88 ARG A C 1
ATOM 639 O O . ARG A 1 88 ? -24.757 18.208 -10.888 1.00 50.06 88 ARG A O 1
ATOM 646 N N . HIS A 1 89 ? -22.871 17.699 -9.735 1.00 50.19 89 HIS A N 1
ATOM 647 C CA . HIS A 1 89 ? -23.434 17.313 -8.436 1.00 50.19 89 HIS A CA 1
ATOM 648 C C . HIS A 1 89 ? -23.745 15.826 -8.188 1.00 50.19 89 HIS A C 1
ATOM 650 O O . HIS A 1 89 ? -24.832 15.474 -7.757 1.00 50.19 89 HIS A O 1
ATOM 656 N N . LEU A 1 90 ? -22.735 14.962 -8.330 1.00 45.03 90 LEU A N 1
ATOM 657 C CA . LEU A 1 90 ? -22.597 13.777 -7.470 1.00 45.03 90 LEU A CA 1
ATOM 658 C C . LEU A 1 90 ? -21.125 13.610 -7.057 1.00 45.03 90 LEU A C 1
ATOM 660 O O . LEU A 1 90 ? -20.442 12.671 -7.454 1.00 45.03 90 LEU A O 1
ATOM 664 N N . GLN A 1 91 ? -20.622 14.559 -6.261 1.00 47.25 91 GLN A N 1
ATOM 665 C CA . GLN A 1 91 ? -19.513 14.275 -5.352 1.00 47.25 91 GLN A CA 1
ATOM 666 C C . GLN A 1 91 ? -20.102 13.528 -4.152 1.00 47.25 91 GLN A C 1
ATOM 668 O O . GLN A 1 91 ? -20.693 14.122 -3.257 1.00 4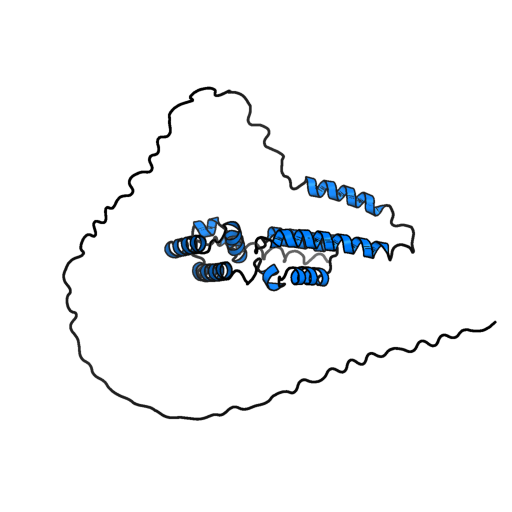7.25 91 GLN A O 1
ATOM 673 N N . GLY A 1 92 ? -19.970 12.203 -4.160 1.00 44.75 92 GLY A N 1
ATOM 674 C CA . GLY A 1 92 ? -20.370 11.314 -3.065 1.00 44.75 92 GLY A CA 1
ATOM 675 C C . GLY A 1 92 ? -19.451 11.367 -1.838 1.00 44.75 92 GLY A C 1
ATOM 676 O O . GLY A 1 92 ? -19.381 10.383 -1.110 1.00 44.75 92 GLY A O 1
ATOM 677 N N . GLU A 1 93 ? -18.738 12.474 -1.610 1.00 49.16 93 GLU A N 1
ATOM 678 C CA . GLU A 1 93 ? -17.930 12.686 -0.399 1.00 49.16 93 GLU A CA 1
ATOM 679 C C . GLU A 1 93 ? -18.698 13.441 0.701 1.00 49.16 93 GLU A C 1
ATOM 681 O O . GLU A 1 93 ? -18.374 13.268 1.874 1.00 49.16 93 GLU A O 1
ATOM 686 N N . ASP A 1 94 ? -19.766 14.179 0.366 1.00 51.47 94 ASP A N 1
ATOM 687 C CA . ASP A 1 94 ? -20.472 15.039 1.337 1.00 51.47 94 ASP A CA 1
ATOM 688 C C . ASP A 1 94 ? -21.673 14.392 2.047 1.00 51.47 94 ASP A C 1
ATOM 690 O O . ASP A 1 94 ? -22.128 14.870 3.088 1.00 51.47 94 ASP A O 1
ATOM 694 N N . VAL A 1 95 ? -22.202 13.273 1.539 1.00 53.91 95 VAL A N 1
ATOM 695 C CA . VAL A 1 95 ? -23.357 12.615 2.185 1.00 53.91 95 VAL A CA 1
ATOM 696 C C . VAL A 1 95 ? -22.937 11.927 3.490 1.00 53.91 95 VAL A C 1
ATOM 698 O O . VAL A 1 95 ? -23.700 11.899 4.455 1.00 53.91 95 VAL A O 1
ATOM 701 N N . PHE A 1 96 ? -21.698 11.428 3.558 1.00 53.47 96 PHE A N 1
ATOM 702 C CA . PHE A 1 96 ? -21.189 10.748 4.750 1.00 53.47 96 PHE A CA 1
ATOM 703 C C . PHE A 1 96 ? -20.845 11.732 5.882 1.00 53.47 96 PHE A C 1
ATOM 705 O O . PHE A 1 96 ? -21.055 11.423 7.052 1.00 53.47 96 PHE A O 1
ATOM 712 N N . THR A 1 97 ? -20.357 12.932 5.557 1.00 56.59 97 THR A N 1
ATOM 713 C CA . THR A 1 97 ? -20.040 13.982 6.542 1.00 56.59 97 THR A CA 1
ATOM 714 C C . THR A 1 97 ? -21.300 14.638 7.108 1.00 56.59 97 THR A C 1
ATOM 716 O O . THR A 1 97 ? -21.389 14.817 8.323 1.00 56.59 97 THR A O 1
ATOM 719 N N . ALA A 1 98 ? -22.305 14.926 6.273 1.00 60.66 98 ALA A N 1
ATOM 720 C CA . ALA A 1 98 ? -23.533 15.594 6.712 1.00 60.66 98 ALA A CA 1
ATOM 721 C C . ALA A 1 98 ? -24.418 14.718 7.620 1.00 60.66 98 ALA A C 1
ATOM 723 O O . ALA A 1 98 ? -24.956 15.205 8.617 1.00 60.66 98 ALA A O 1
ATOM 724 N N . GLN A 1 99 ? -24.537 13.417 7.322 1.00 65.00 99 GLN A N 1
ATOM 725 C CA . GLN A 1 99 ? -25.284 12.486 8.176 1.00 65.00 99 GLN A CA 1
ATOM 726 C C . GLN A 1 99 ? -24.600 12.304 9.544 1.00 65.00 99 GLN A C 1
ATOM 728 O O . GLN A 1 99 ? -25.267 12.219 10.575 1.00 65.00 99 GLN A O 1
ATOM 733 N N . TRP A 1 100 ? -23.266 12.346 9.574 1.00 63.75 100 TRP A N 1
ATOM 734 C CA . TRP A 1 100 ? -22.478 12.206 10.797 1.00 63.75 100 TRP A CA 1
ATOM 735 C C . TRP A 1 100 ? -22.526 13.444 11.714 1.00 63.75 100 TRP A C 1
ATOM 737 O O . TRP A 1 100 ? -22.556 13.318 12.941 1.00 63.75 100 TRP A O 1
ATOM 747 N N . GLU A 1 101 ? -22.591 14.661 11.161 1.00 70.19 101 GLU A N 1
ATOM 748 C CA . GLU A 1 101 ? -22.765 15.878 11.973 1.00 70.19 101 GLU A CA 1
ATOM 749 C C . GLU A 1 101 ? -24.125 15.941 12.688 1.00 70.19 101 GLU A C 1
ATOM 751 O O . GLU A 1 101 ? -24.223 16.509 13.782 1.00 70.19 101 GLU A O 1
ATOM 756 N N . GLN A 1 102 ? -25.168 15.334 12.111 1.00 66.75 102 GLN A N 1
ATOM 757 C CA . GLN A 1 102 ? -26.472 15.213 12.765 1.00 66.75 102 GLN A CA 1
ATOM 758 C C . GLN A 1 102 ? -26.426 14.276 13.981 1.00 66.75 102 GLN A C 1
ATOM 760 O O . GLN A 1 102 ? -26.994 14.615 15.023 1.00 66.75 102 GLN A O 1
ATOM 765 N N . GLU A 1 103 ? -25.695 13.160 13.907 1.00 64.31 103 GLU A N 1
ATOM 766 C CA . GLU A 1 103 ? -25.558 12.219 15.030 1.00 64.31 103 GLU A CA 1
ATOM 767 C C . GLU A 1 103 ? -24.768 12.815 16.208 1.00 64.31 103 GLU A C 1
ATOM 769 O O . GLU A 1 103 ? -25.142 12.615 17.366 1.00 64.31 103 GLU A O 1
ATOM 774 N N . LYS A 1 104 ? -23.756 13.659 15.948 1.00 69.50 104 LYS A N 1
ATOM 775 C CA . LYS A 1 104 ? -23.021 14.375 17.014 1.00 69.50 104 LYS A CA 1
ATOM 776 C C . LYS A 1 104 ? -23.920 15.253 17.890 1.00 69.50 104 LYS A C 1
ATOM 778 O O . LYS A 1 104 ? -23.698 15.347 19.097 1.00 69.50 104 LYS A O 1
ATOM 783 N N . LYS A 1 105 ? -24.932 15.907 17.308 1.00 65.50 105 LYS A N 1
ATOM 784 C CA . LYS A 1 105 ? -25.840 16.794 18.060 1.00 65.50 105 LYS A CA 1
ATOM 785 C C . LYS A 1 105 ? -26.830 16.029 18.935 1.00 65.50 105 LYS A C 1
ATOM 787 O O . LYS A 1 105 ? -27.231 16.559 19.969 1.00 65.50 105 LYS A O 1
ATOM 792 N N . ALA A 1 106 ? -27.196 14.806 18.553 1.00 64.50 106 ALA A N 1
ATOM 793 C CA . ALA A 1 106 ? -28.061 13.953 19.364 1.00 64.50 106 ALA A CA 1
ATOM 794 C C . ALA A 1 106 ? -27.333 13.441 20.619 1.00 64.50 106 ALA A C 1
ATOM 796 O O . ALA A 1 106 ? -27.907 13.448 21.702 1.00 64.50 106 ALA A O 1
ATOM 797 N N . TYR A 1 107 ? -26.046 13.102 20.505 1.00 58.81 107 TYR A N 1
ATOM 798 C CA . TYR A 1 107 ? -25.266 12.550 21.618 1.00 58.81 107 TYR A CA 1
ATOM 799 C C . TYR A 1 107 ? -24.876 13.562 22.709 1.00 58.81 107 TYR A C 1
ATOM 801 O O . TYR A 1 107 ? -24.600 13.171 23.839 1.00 58.81 107 TYR A O 1
ATOM 809 N N . SER A 1 108 ? -24.862 14.865 22.413 1.00 54.94 108 SER A N 1
ATOM 810 C CA . SER A 1 108 ? -24.383 15.876 23.370 1.00 54.94 108 SER A CA 1
ATOM 811 C C . SER A 1 108 ? -25.419 16.317 24.414 1.00 54.94 108 SER A C 1
ATOM 813 O O . SER A 1 108 ? -25.043 17.013 25.358 1.00 54.94 108 SER A O 1
ATOM 815 N N . LYS A 1 109 ? -26.711 15.996 24.258 1.00 55.53 109 LYS A N 1
ATOM 816 C CA . LYS A 1 109 ? -27.766 16.595 25.101 1.00 55.53 109 LYS A CA 1
ATOM 817 C C . LYS A 1 109 ? -28.046 15.863 26.417 1.00 55.53 109 LYS A C 1
ATOM 819 O O . LYS A 1 109 ? -28.602 16.485 27.316 1.00 55.53 109 LYS A O 1
ATOM 824 N N . ASP A 1 110 ? -27.584 14.624 26.572 1.00 55.75 110 ASP A N 1
ATOM 825 C CA . ASP A 1 110 ? -27.974 13.769 27.707 1.00 55.75 110 ASP A CA 1
ATOM 826 C C . ASP A 1 110 ? -26.888 13.611 28.794 1.00 55.75 110 ASP A C 1
ATOM 828 O O . ASP A 1 110 ? -27.048 12.850 29.745 1.00 55.75 110 ASP A O 1
ATOM 832 N N . ALA A 1 111 ? -25.786 14.365 28.725 1.00 55.38 111 ALA A N 1
ATOM 833 C CA . ALA A 1 111 ? -24.610 14.161 29.582 1.00 55.38 111 ALA A CA 1
ATOM 834 C C . ALA A 1 111 ? -24.696 14.732 31.026 1.00 55.38 111 ALA A C 1
ATOM 836 O O . ALA A 1 111 ? -23.667 14.854 31.689 1.00 55.38 111 ALA A O 1
ATOM 837 N N . PHE A 1 112 ? -25.879 15.079 31.556 1.00 51.56 112 PHE A N 1
ATOM 838 C CA . PHE A 1 112 ? -26.012 15.772 32.857 1.00 51.56 112 PHE A CA 1
ATOM 839 C C . PHE A 1 112 ? -26.820 15.002 33.923 1.00 51.56 112 PHE A C 1
ATOM 841 O O . PHE A 1 112 ? -27.727 15.546 34.549 1.00 51.56 112 PHE A O 1
ATOM 848 N N . ALA A 1 113 ? -26.481 13.733 34.175 1.00 55.31 113 ALA A N 1
ATOM 849 C CA . ALA A 1 113 ? -26.915 13.011 35.380 1.00 55.31 113 ALA A CA 1
ATOM 850 C C . ALA A 1 113 ? -25.810 12.053 35.864 1.00 55.31 113 ALA A C 1
ATOM 852 O O . ALA A 1 113 ? -25.673 10.917 35.412 1.00 55.31 113 ALA A O 1
ATOM 853 N N . GLY A 1 114 ? -24.960 12.566 36.758 1.00 57.03 114 GLY A N 1
ATOM 854 C CA . GLY A 1 114 ? -23.743 11.913 37.235 1.00 57.03 114 GLY A CA 1
ATOM 855 C C . GLY A 1 114 ? -23.976 10.596 37.982 1.00 57.03 114 GLY A C 1
ATOM 856 O O . GLY A 1 114 ? -24.997 10.403 38.634 1.00 57.03 114 GLY A O 1
ATOM 857 N N . SER A 1 115 ? -22.958 9.731 37.919 1.00 51.53 115 SER A N 1
ATOM 858 C CA . SER A 1 115 ? -22.755 8.435 38.604 1.00 51.53 115 SER A CA 1
ATOM 859 C C . SER A 1 115 ? -23.193 7.132 37.912 1.00 51.53 115 SER A C 1
ATOM 861 O O . SER A 1 115 ? -22.747 6.072 38.342 1.00 51.53 115 SER A O 1
ATOM 863 N N . LYS A 1 116 ? -23.895 7.166 36.766 1.00 54.50 116 LYS A N 1
ATOM 864 C CA . LYS A 1 116 ? -24.134 5.963 35.921 1.00 54.50 116 LYS A CA 1
ATOM 865 C C . LYS A 1 116 ? -23.221 5.854 34.680 1.00 54.50 116 LYS A C 1
ATOM 867 O O . LYS A 1 116 ? -23.282 4.880 33.941 1.00 54.50 116 LYS A O 1
ATOM 872 N N . LEU A 1 117 ? -22.329 6.826 34.484 1.00 52.97 117 LEU A N 1
ATOM 873 C CA . LEU A 1 117 ? -21.570 7.033 33.240 1.00 52.97 117 LEU A CA 1
ATOM 874 C C . LEU A 1 117 ? -20.317 6.156 33.060 1.00 52.97 117 LEU A C 1
ATOM 876 O O . LEU A 1 117 ? -19.791 6.081 31.954 1.00 52.97 117 LEU A O 1
ATOM 880 N N . GLN A 1 118 ? -19.827 5.467 34.098 1.00 54.06 118 GLN A N 1
ATOM 881 C CA . GLN A 1 118 ? -18.602 4.662 33.954 1.00 54.06 118 GLN A CA 1
ATOM 882 C C . GLN A 1 118 ? -18.828 3.335 33.211 1.00 54.06 118 GLN A C 1
ATOM 884 O O . GLN A 1 118 ? -17.929 2.880 32.512 1.00 54.06 118 GLN A O 1
ATOM 889 N N . ASN A 1 119 ? -20.027 2.744 33.291 1.00 57.12 119 ASN A N 1
ATOM 890 C CA . ASN A 1 119 ? -20.331 1.508 32.557 1.00 57.12 119 ASN A CA 1
ATOM 891 C C . ASN A 1 119 ? -20.744 1.761 31.099 1.00 57.12 119 ASN A C 1
ATOM 893 O O . ASN A 1 119 ? -20.543 0.900 30.248 1.00 57.12 119 ASN A O 1
ATOM 897 N N . GLU A 1 120 ? -21.292 2.936 30.783 1.00 58.44 120 GLU A N 1
ATOM 898 C CA . GLU A 1 120 ? -21.751 3.236 29.421 1.00 58.44 120 GLU A CA 1
ATOM 899 C C . GLU A 1 120 ? -20.580 3.557 28.481 1.00 58.44 120 GLU A C 1
ATOM 901 O O . GLU A 1 120 ? -20.562 3.064 27.352 1.00 58.44 120 GLU A O 1
ATOM 906 N N . HIS A 1 121 ? -19.539 4.250 28.963 1.00 59.38 121 HIS A N 1
ATOM 907 C CA . HIS A 1 121 ? -18.326 4.512 28.175 1.00 59.38 121 HIS A CA 1
ATOM 908 C C . HIS A 1 121 ? -17.613 3.229 27.715 1.00 59.38 121 HIS A C 1
ATOM 910 O O . HIS A 1 121 ? -17.141 3.169 26.580 1.00 59.38 121 HIS A O 1
ATOM 916 N N . ALA A 1 122 ? -17.599 2.176 28.541 1.00 62.69 122 ALA A N 1
ATOM 917 C CA . ALA A 1 122 ? -17.000 0.893 28.167 1.00 62.69 122 ALA A CA 1
ATOM 918 C C . ALA A 1 122 ? -17.724 0.239 26.971 1.00 62.69 122 ALA A C 1
ATOM 920 O O . ALA A 1 122 ? -17.083 -0.279 26.058 1.00 62.69 122 ALA A O 1
ATOM 921 N N . THR A 1 123 ? -19.058 0.329 26.925 1.00 65.88 123 THR A N 1
ATOM 922 C CA . THR A 1 123 ? -19.861 -0.283 25.847 1.00 65.88 123 THR A CA 1
ATOM 923 C C . THR A 1 123 ? -19.781 0.462 24.512 1.00 65.88 123 THR A C 1
ATOM 925 O O . THR A 1 123 ? -19.969 -0.142 23.452 1.00 65.88 123 THR A O 1
ATOM 928 N N . VAL A 1 124 ? -19.495 1.769 24.534 1.00 66.25 124 VAL A N 1
ATOM 929 C CA . VAL A 1 124 ? -19.329 2.577 23.314 1.00 66.25 124 VAL A CA 1
ATOM 930 C C . VAL A 1 124 ? -17.990 2.264 22.637 1.00 66.25 124 VAL A C 1
ATOM 932 O O . VAL A 1 124 ? -17.959 2.101 21.413 1.00 66.25 124 VAL A O 1
ATOM 935 N N . CYS A 1 125 ? -16.915 2.078 23.412 1.00 72.88 125 CYS A N 1
ATOM 936 C CA . CYS A 1 125 ? -15.608 1.690 22.870 1.00 72.88 125 CYS A CA 1
ATOM 937 C C . CYS A 1 125 ? -15.644 0.319 22.179 1.00 72.88 125 CYS A C 1
ATOM 939 O O . CYS A 1 125 ? -15.126 0.176 21.072 1.00 72.88 125 CYS A O 1
ATOM 941 N N . GLU A 1 126 ? -16.318 -0.675 22.764 1.00 83.38 126 GLU A N 1
ATOM 942 C CA . GLU A 1 126 ? -16.363 -2.032 22.202 1.00 83.38 126 GLU A CA 1
ATOM 943 C C . GLU A 1 126 ? -17.045 -2.080 20.821 1.00 83.38 126 GLU A C 1
ATOM 945 O O . GLU A 1 126 ? -16.579 -2.752 19.895 1.00 83.38 126 GLU A O 1
ATOM 950 N N . LYS A 1 127 ? -18.126 -1.313 20.630 1.00 87.88 127 LYS A N 1
ATOM 951 C CA . LYS A 1 127 ? -18.785 -1.202 19.318 1.00 87.88 127 LYS A CA 1
ATOM 952 C C . LYS A 1 127 ? -17.874 -0.539 18.282 1.00 87.88 127 LYS A C 1
ATOM 954 O O . LYS A 1 127 ? -17.809 -1.009 17.146 1.00 87.88 127 LYS A O 1
ATOM 959 N N . GLY A 1 128 ? -17.147 0.511 18.674 1.00 92.50 128 GLY A N 1
ATOM 960 C CA . GLY A 1 128 ? -16.203 1.215 17.802 1.00 92.50 128 GLY A CA 1
ATOM 961 C C . GLY A 1 128 ? -15.080 0.311 17.289 1.00 92.50 128 GLY A C 1
ATOM 962 O O . GLY A 1 128 ? -14.816 0.293 16.083 1.00 92.50 128 GLY A O 1
ATOM 963 N N . VAL A 1 129 ? -14.481 -0.493 18.177 1.00 95.00 129 VAL A N 1
ATOM 964 C CA . VAL A 1 129 ? -13.407 -1.444 17.837 1.00 95.00 129 VAL A CA 1
ATOM 965 C C . VAL A 1 129 ? -13.901 -2.540 16.888 1.00 95.00 129 VAL A C 1
ATOM 967 O O . VAL A 1 129 ? -13.220 -2.868 15.917 1.00 95.00 129 VAL A O 1
ATOM 970 N N . ASN A 1 130 ? -15.110 -3.068 17.089 1.00 94.94 130 ASN A N 1
ATOM 971 C CA . ASN A 1 130 ? -15.666 -4.101 16.209 1.00 94.94 130 ASN A CA 1
ATOM 972 C C . ASN A 1 130 ? -15.936 -3.592 14.782 1.00 94.94 130 ASN A C 1
ATOM 974 O O . ASN A 1 130 ? -15.633 -4.284 13.806 1.00 94.94 130 ASN A O 1
ATOM 978 N N . ILE A 1 131 ? -16.451 -2.366 14.641 1.00 95.69 131 ILE A N 1
ATOM 979 C CA . ILE A 1 131 ? -16.621 -1.733 13.323 1.00 95.69 131 ILE A CA 1
ATOM 980 C C . ILE A 1 131 ? -15.250 -1.470 12.690 1.00 95.69 131 ILE A C 1
ATOM 982 O O . ILE A 1 131 ? -15.047 -1.766 11.512 1.00 95.69 131 ILE A O 1
ATOM 986 N N . TYR A 1 132 ? -14.284 -0.983 13.474 1.00 97.00 132 TYR A N 1
ATOM 987 C CA . TYR A 1 132 ? -12.918 -0.768 13.004 1.00 97.00 132 TYR A CA 1
ATOM 988 C C . TYR A 1 132 ? -12.275 -2.053 12.480 1.00 97.00 132 TYR A C 1
ATOM 990 O O . TYR A 1 132 ? -11.706 -2.055 11.391 1.00 97.00 132 TYR A O 1
ATOM 998 N N . ARG A 1 133 ? -12.444 -3.169 13.194 1.00 97.44 133 ARG A N 1
ATOM 999 C CA . ARG A 1 133 ? -11.993 -4.499 12.772 1.00 97.44 133 ARG A CA 1
ATOM 1000 C C . ARG A 1 133 ? -12.596 -4.920 11.436 1.00 97.44 133 ARG A C 1
ATOM 1002 O O . ARG A 1 133 ? -11.879 -5.446 10.588 1.00 97.44 133 ARG A O 1
ATOM 1009 N N . ALA A 1 134 ? -13.889 -4.675 11.223 1.00 97.25 134 ALA A N 1
ATOM 1010 C CA . ALA A 1 134 ? -14.540 -4.964 9.947 1.00 97.25 134 ALA A CA 1
ATOM 1011 C C . ALA A 1 134 ? -13.975 -4.099 8.807 1.00 97.25 134 ALA A C 1
ATOM 1013 O O . ALA A 1 134 ? -13.671 -4.626 7.737 1.00 97.25 134 ALA A O 1
ATOM 1014 N N . LEU A 1 135 ? -13.770 -2.799 9.049 1.00 97.12 135 LEU A N 1
ATOM 1015 C CA . LEU A 1 135 ? -13.145 -1.891 8.081 1.00 97.12 135 LEU A CA 1
ATOM 1016 C C . LEU A 1 135 ? -11.720 -2.330 7.731 1.00 97.12 135 LEU A C 1
ATOM 1018 O O . LEU A 1 135 ? -11.370 -2.374 6.552 1.00 97.12 135 LEU A O 1
ATOM 1022 N N . LEU A 1 136 ? -10.920 -2.696 8.738 1.00 97.31 136 LEU A N 1
ATOM 1023 C CA . LEU A 1 136 ? -9.553 -3.173 8.545 1.00 97.31 136 LEU A CA 1
ATOM 1024 C C . LEU A 1 136 ? -9.541 -4.476 7.738 1.00 97.31 136 LEU A C 1
ATOM 1026 O O . LEU A 1 136 ? -8.786 -4.601 6.783 1.00 97.31 136 LEU A O 1
ATOM 1030 N N . LYS A 1 137 ? -10.431 -5.421 8.060 1.00 96.94 137 LYS A N 1
ATOM 1031 C CA . LYS A 1 137 ? -10.560 -6.693 7.340 1.00 96.94 137 LYS A CA 1
ATOM 1032 C C . LYS A 1 137 ? -10.893 -6.494 5.860 1.00 96.94 137 LYS A C 1
ATOM 1034 O O . LYS A 1 137 ? -10.320 -7.180 5.021 1.00 96.94 137 LYS A O 1
ATOM 1039 N N . VAL A 1 138 ? -11.799 -5.569 5.534 1.00 96.19 138 VAL A N 1
ATOM 1040 C CA . VAL A 1 138 ? -12.141 -5.249 4.137 1.00 96.19 138 VAL A CA 1
ATOM 1041 C C . VAL A 1 138 ? -10.949 -4.614 3.422 1.00 96.19 138 VAL A C 1
ATOM 1043 O O . VAL A 1 138 ? -10.600 -5.059 2.332 1.00 96.19 138 VAL A O 1
ATOM 1046 N N . ALA A 1 139 ? -10.292 -3.638 4.053 1.00 95.75 139 ALA A N 1
ATOM 1047 C CA . ALA A 1 139 ? -9.135 -2.951 3.478 1.00 95.75 139 ALA A CA 1
ATOM 1048 C C . ALA A 1 139 ? -7.920 -3.876 3.276 1.00 95.75 139 ALA A C 1
ATOM 1050 O O . ALA A 1 139 ? -7.159 -3.680 2.340 1.00 95.75 139 ALA A O 1
ATOM 1051 N N . LEU A 1 140 ? -7.738 -4.889 4.131 1.00 95.19 140 LEU A N 1
ATOM 1052 C CA . LEU A 1 140 ? -6.623 -5.844 4.056 1.00 95.19 140 LEU A CA 1
ATOM 1053 C C . LEU A 1 140 ? -6.925 -7.080 3.199 1.00 95.19 140 LEU A C 1
ATOM 1055 O O . LEU A 1 140 ? -5.996 -7.786 2.808 1.00 95.19 140 LEU A O 1
ATOM 1059 N N . SER A 1 141 ? -8.197 -7.342 2.876 1.00 91.31 141 SER A N 1
ATOM 1060 C CA . SER A 1 141 ? -8.618 -8.487 2.057 1.00 91.31 141 SER A CA 1
ATOM 1061 C C . SER A 1 141 ? -7.869 -8.646 0.724 1.00 91.31 141 SER A C 1
ATOM 1063 O O . SER A 1 141 ? -7.649 -9.796 0.343 1.00 91.31 141 SER A O 1
ATOM 1065 N N . PRO A 1 142 ? -7.486 -7.581 -0.011 1.00 88.38 142 PRO A N 1
ATOM 1066 C CA . PRO A 1 142 ? -6.743 -7.739 -1.260 1.00 88.38 142 PRO A CA 1
ATOM 1067 C C . PRO A 1 142 ? -5.235 -7.990 -1.063 1.00 88.38 142 PRO A C 1
ATOM 1069 O O . PRO A 1 142 ? -4.514 -8.147 -2.045 1.00 88.38 142 PRO A O 1
ATOM 1072 N N . GLY A 1 143 ? -4.731 -8.032 0.178 1.00 88.62 143 GLY A N 1
ATOM 1073 C CA . GLY A 1 143 ? -3.307 -8.253 0.472 1.00 88.62 143 GLY A CA 1
ATOM 1074 C C . GLY A 1 143 ? -2.427 -7.001 0.343 1.00 88.62 143 GLY A C 1
ATOM 1075 O O . GLY A 1 143 ? -1.211 -7.074 0.536 1.00 88.62 143 GLY A O 1
ATOM 1076 N N . TYR A 1 144 ? -3.029 -5.851 0.039 1.00 88.69 144 TYR A N 1
ATOM 1077 C CA . TYR A 1 144 ? -2.396 -4.534 0.002 1.00 88.69 144 TYR A CA 1
ATOM 1078 C C . TYR A 1 144 ? -3.355 -3.467 0.539 1.00 88.69 144 TYR A C 1
ATOM 1080 O O . TYR A 1 144 ? -4.564 -3.658 0.517 1.00 88.69 144 TYR A O 1
ATOM 1088 N N . VAL A 1 145 ? -2.816 -2.345 1.014 1.00 92.81 145 VAL A N 1
ATOM 1089 C CA . VAL A 1 145 ? -3.576 -1.201 1.535 1.00 92.81 145 VAL A CA 1
ATOM 1090 C C . VAL A 1 145 ? -3.060 0.072 0.895 1.00 92.81 145 VAL A C 1
ATOM 1092 O O . VAL A 1 145 ? -1.876 0.412 0.995 1.00 92.81 145 VAL A O 1
ATOM 1095 N N . THR A 1 146 ? -3.962 0.820 0.274 1.00 88.56 146 THR A N 1
ATOM 1096 C CA . THR A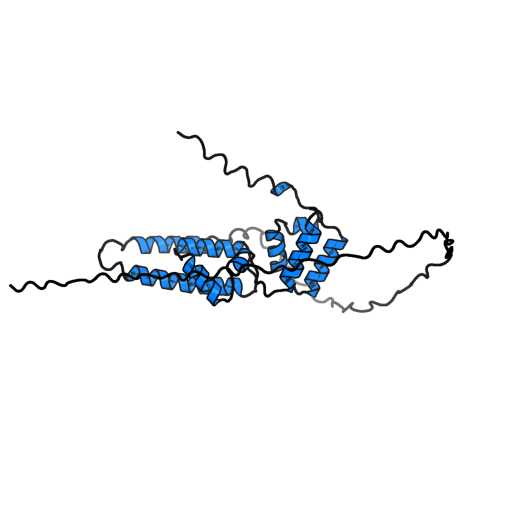 1 146 ? -3.637 2.110 -0.330 1.00 88.56 146 THR A CA 1
ATOM 1097 C C . THR A 1 146 ? -3.421 3.188 0.738 1.00 88.56 146 THR A C 1
ATOM 1099 O O . THR A 1 146 ? -3.965 3.134 1.841 1.00 88.56 146 THR A O 1
ATOM 1102 N N . THR A 1 147 ? -2.659 4.241 0.425 1.00 87.31 147 THR A N 1
ATOM 1103 C CA . THR A 1 147 ? -2.462 5.364 1.366 1.00 87.31 147 THR A CA 1
ATOM 1104 C C . THR A 1 147 ? -3.785 6.029 1.768 1.00 87.31 147 THR A C 1
ATOM 1106 O O . THR A 1 147 ? -3.935 6.443 2.912 1.00 87.31 147 THR A O 1
ATOM 1109 N N . GLY A 1 148 ? -4.755 6.110 0.848 1.00 88.25 148 GLY A N 1
ATOM 1110 C CA . GLY A 1 148 ? -6.067 6.699 1.135 1.00 88.25 148 GLY A CA 1
ATOM 1111 C C . GLY A 1 148 ? -6.858 5.882 2.157 1.00 88.25 148 GLY A C 1
ATOM 1112 O O . GLY A 1 148 ? -7.451 6.442 3.079 1.00 88.25 148 GLY A O 1
ATOM 1113 N N . GLU A 1 149 ? -6.803 4.553 2.060 1.00 93.81 149 GLU A N 1
ATOM 1114 C CA . GLU A 1 149 ? -7.395 3.658 3.058 1.00 93.81 149 GLU A CA 1
ATOM 1115 C C . GLU A 1 149 ? -6.696 3.786 4.412 1.00 93.81 149 GLU A C 1
ATOM 1117 O O . GLU A 1 149 ? -7.380 3.887 5.430 1.00 93.81 149 GLU A O 1
ATOM 1122 N N . LYS A 1 150 ? -5.358 3.885 4.445 1.00 95.12 150 LYS A N 1
ATOM 1123 C CA . LYS A 1 150 ? -4.611 4.135 5.693 1.00 95.12 150 LYS A CA 1
ATOM 1124 C C . LYS A 1 150 ? -5.049 5.429 6.366 1.00 95.12 150 LYS A C 1
ATOM 1126 O O . LYS A 1 150 ? -5.313 5.442 7.565 1.00 95.12 150 LYS A O 1
ATOM 1131 N N . GLU A 1 151 ? -5.171 6.516 5.608 1.00 94.12 151 GLU A N 1
ATOM 1132 C CA . GLU A 1 151 ? -5.637 7.803 6.131 1.00 94.12 151 GLU A CA 1
ATOM 1133 C C . GLU A 1 151 ? -7.086 7.741 6.626 1.00 94.12 151 GLU A C 1
ATOM 1135 O O . GLU A 1 151 ? -7.416 8.353 7.645 1.00 94.12 151 GLU A O 1
ATOM 1140 N N . LYS A 1 152 ? -7.959 6.998 5.935 1.00 95.19 152 LYS A N 1
ATOM 1141 C CA . LYS A 1 152 ? -9.344 6.763 6.365 1.00 95.19 152 LYS A CA 1
ATOM 1142 C C . LYS A 1 152 ? -9.391 5.973 7.676 1.00 95.19 152 LYS A C 1
ATOM 1144 O O . LYS A 1 152 ? -10.082 6.386 8.605 1.00 95.19 152 LYS A O 1
ATOM 1149 N N . LEU A 1 153 ? -8.617 4.893 7.783 1.00 96.69 153 LEU A N 1
ATOM 1150 C CA . LEU A 1 153 ? -8.503 4.075 8.994 1.00 96.69 153 LEU A CA 1
ATOM 1151 C C . LEU A 1 153 ? -7.895 4.867 10.159 1.00 96.69 153 LEU A C 1
ATOM 1153 O O . LEU A 1 153 ? -8.380 4.766 11.282 1.00 96.69 153 LEU A O 1
ATOM 1157 N N . LYS A 1 154 ? -6.883 5.702 9.898 1.00 96.69 154 LYS A N 1
ATOM 1158 C CA . LYS A 1 154 ? -6.272 6.588 10.898 1.00 96.69 154 LYS A CA 1
ATOM 1159 C C . LYS A 1 154 ? -7.269 7.625 11.415 1.00 96.69 154 LYS A C 1
ATOM 1161 O O . LYS A 1 154 ? -7.386 7.792 12.624 1.00 96.69 154 LYS A O 1
ATOM 1166 N N . ARG A 1 155 ? -8.025 8.275 10.519 1.00 96.25 155 ARG A N 1
ATOM 1167 C CA . ARG A 1 155 ? -9.100 9.210 10.894 1.00 96.25 155 ARG A CA 1
ATOM 1168 C C . ARG A 1 155 ? -10.168 8.527 11.742 1.00 96.25 155 ARG A C 1
ATOM 1170 O O . ARG A 1 155 ? -10.540 9.065 12.778 1.00 96.25 155 ARG A O 1
ATOM 1177 N N . TYR A 1 156 ? -10.604 7.333 11.343 1.00 96.25 156 TYR A N 1
ATOM 1178 C CA . TYR A 1 156 ? -11.561 6.545 12.118 1.00 96.25 156 TYR A CA 1
ATOM 1179 C C . TYR A 1 156 ? -11.027 6.241 13.526 1.00 96.25 156 TYR A C 1
ATOM 1181 O O . TYR A 1 156 ? -11.717 6.486 14.512 1.00 96.25 156 TYR A O 1
ATOM 1189 N N . ARG A 1 157 ? -9.766 5.797 13.631 1.00 96.44 157 ARG A N 1
ATOM 1190 C CA . ARG A 1 157 ? -9.098 5.519 14.911 1.00 96.44 157 ARG A CA 1
ATOM 1191 C C . ARG A 1 157 ? -9.107 6.738 15.838 1.00 96.44 157 ARG A C 1
ATOM 1193 O O . ARG A 1 157 ? -9.436 6.604 17.008 1.00 96.44 157 ARG A O 1
ATOM 1200 N N . THR A 1 158 ? -8.788 7.919 15.304 1.00 95.38 158 THR A N 1
ATOM 1201 C CA . THR A 1 158 ? -8.790 9.182 16.058 1.00 95.38 158 THR A CA 1
ATOM 1202 C C . THR A 1 158 ? -10.188 9.595 16.516 1.00 95.38 158 THR A C 1
ATOM 1204 O O . THR A 1 158 ? -10.335 10.042 17.645 1.00 95.38 158 THR A O 1
ATOM 1207 N N . ILE A 1 159 ? -11.213 9.445 15.671 1.00 92.38 159 ILE A N 1
ATOM 1208 C CA . ILE A 1 159 ? -12.594 9.847 15.999 1.00 92.38 159 ILE A CA 1
ATOM 1209 C C . ILE A 1 159 ? -13.202 8.958 17.089 1.00 92.38 159 ILE A C 1
ATOM 1211 O O . ILE A 1 159 ? -13.951 9.450 17.925 1.00 92.38 159 ILE A O 1
ATOM 1215 N N . HIS A 1 160 ? -12.889 7.664 17.065 1.00 93.56 160 HIS A N 1
ATOM 1216 C CA . HIS A 1 160 ? -13.432 6.675 17.997 1.00 93.56 160 HIS A CA 1
ATOM 1217 C C . HIS A 1 160 ? -12.498 6.369 19.175 1.00 93.56 160 HIS A C 1
ATOM 1219 O O . HIS A 1 160 ? -12.743 5.401 19.887 1.00 93.56 160 HIS A O 1
ATOM 1225 N N . GLU A 1 161 ? -11.430 7.158 19.351 1.00 94.50 161 GLU A N 1
ATOM 1226 C CA . GLU A 1 161 ? -10.453 7.024 20.444 1.00 94.50 161 GLU A CA 1
ATOM 1227 C C . GLU A 1 161 ? -9.897 5.598 20.607 1.00 94.50 161 GLU A C 1
ATOM 1229 O O . GLU A 1 161 ? -9.563 5.151 21.702 1.00 94.50 161 GLU A O 1
ATOM 1234 N N . ILE A 1 162 ? -9.777 4.871 19.495 1.00 95.56 162 ILE A N 1
ATOM 1235 C CA . ILE A 1 162 ? -9.269 3.500 19.499 1.00 95.56 162 ILE A CA 1
ATOM 1236 C C . ILE A 1 162 ? -7.782 3.552 19.836 1.00 95.56 162 ILE A C 1
ATOM 1238 O O . ILE A 1 162 ? -7.002 4.254 19.177 1.00 95.56 162 ILE A O 1
ATOM 1242 N N . SER A 1 163 ? -7.384 2.808 20.865 1.00 96.00 163 SER A N 1
ATOM 1243 C CA . SER A 1 163 ? -6.009 2.839 21.340 1.00 96.00 163 SER A CA 1
ATOM 1244 C C . SER A 1 163 ? -5.051 2.234 20.307 1.00 96.00 163 SER A C 1
ATOM 1246 O O . SER A 1 163 ? -5.424 1.436 19.442 1.00 96.00 163 SER A O 1
ATOM 1248 N N . THR A 1 164 ? -3.772 2.610 20.383 1.00 95.94 164 THR A N 1
ATOM 1249 C CA . THR A 1 164 ? -2.736 1.992 19.541 1.00 95.94 164 THR A CA 1
ATOM 1250 C C . THR A 1 164 ? -2.612 0.492 19.821 1.00 95.94 164 THR A C 1
ATOM 1252 O O . THR A 1 164 ? -2.318 -0.260 18.897 1.00 95.94 164 THR A O 1
ATOM 1255 N N . GLN A 1 165 ? -2.880 0.062 21.061 1.00 96.88 165 GLN A N 1
ATOM 1256 C CA . GLN A 1 165 ? -2.866 -1.349 21.440 1.00 96.88 165 GLN A CA 1
ATOM 1257 C C . GLN A 1 165 ? -4.002 -2.114 20.757 1.00 96.88 165 GLN A C 1
ATOM 1259 O O . GLN A 1 165 ? -3.723 -3.097 20.087 1.00 96.88 165 GLN A O 1
ATOM 1264 N N . ASP A 1 166 ? -5.240 -1.609 20.801 1.00 96.31 166 ASP A N 1
ATOM 1265 C CA . ASP A 1 166 ? -6.379 -2.261 20.131 1.00 96.31 166 ASP A CA 1
ATOM 1266 C C . ASP A 1 166 ? -6.156 -2.367 18.617 1.00 96.31 166 ASP A C 1
ATOM 1268 O O . ASP A 1 166 ? -6.518 -3.353 17.980 1.00 96.31 166 ASP A O 1
ATOM 1272 N N . HIS A 1 167 ? -5.541 -1.345 18.012 1.00 97.06 167 HIS A N 1
ATOM 1273 C CA . HIS A 1 167 ? -5.149 -1.401 16.606 1.00 97.06 167 HIS A CA 1
ATOM 1274 C C . HIS A 1 167 ? -4.139 -2.522 16.333 1.00 97.06 167 HIS A C 1
ATOM 1276 O O . HIS A 1 167 ? -4.291 -3.233 15.339 1.00 97.06 167 HIS A O 1
ATOM 1282 N N . GLN A 1 168 ? -3.137 -2.680 17.203 1.00 98.00 168 GLN A N 1
ATOM 1283 C CA . GLN A 1 168 ? -2.144 -3.742 17.087 1.00 98.00 168 GLN A CA 1
ATOM 1284 C C . GLN A 1 168 ? -2.779 -5.123 17.285 1.00 98.00 168 GLN A C 1
ATOM 1286 O O . GLN A 1 168 ? -2.545 -6.009 16.471 1.00 98.00 168 GLN A O 1
ATOM 1291 N N . ASP A 1 169 ? -3.649 -5.281 18.281 1.00 97.44 169 ASP A N 1
ATOM 1292 C CA . ASP A 1 169 ? -4.352 -6.537 18.556 1.00 97.44 169 ASP A CA 1
ATOM 1293 C C . ASP A 1 169 ? -5.220 -6.958 17.353 1.00 97.44 169 ASP A C 1
ATOM 1295 O O . ASP A 1 169 ? -5.218 -8.116 16.932 1.00 97.44 169 ASP A O 1
ATOM 1299 N N . VAL A 1 170 ? -5.912 -6.001 16.722 1.00 97.12 170 VAL A N 1
ATOM 1300 C CA . VAL A 1 170 ? -6.705 -6.253 15.508 1.00 97.12 170 VAL A CA 1
ATOM 1301 C C . VAL A 1 170 ? -5.824 -6.626 14.307 1.00 97.12 170 VAL A C 1
ATOM 1303 O O . VAL A 1 170 ? -6.232 -7.463 13.496 1.00 97.12 170 VAL A O 1
ATOM 1306 N N . LEU A 1 171 ? -4.639 -6.022 14.164 1.00 97.31 171 LEU A N 1
ATOM 1307 C CA . LEU A 1 171 ? -3.669 -6.388 13.125 1.00 97.31 171 LEU A CA 1
ATOM 1308 C C . LEU A 1 171 ? -3.131 -7.812 13.338 1.00 97.31 171 LEU A C 1
ATOM 1310 O O . LEU A 1 171 ? -3.151 -8.618 12.402 1.00 97.31 171 LEU A O 1
ATOM 1314 N N . ASP A 1 172 ? -2.744 -8.147 14.569 1.00 97.12 172 ASP A N 1
ATOM 1315 C CA . ASP A 1 172 ? -2.227 -9.464 14.954 1.00 97.12 172 ASP A CA 1
ATOM 1316 C C . ASP A 1 172 ? -3.276 -10.568 14.724 1.00 97.12 172 ASP A C 1
ATOM 1318 O O . ASP A 1 172 ? -2.970 -11.654 14.208 1.00 97.12 172 ASP A O 1
ATOM 1322 N N . ASP A 1 173 ? -4.543 -10.267 15.018 1.00 96.81 173 ASP A N 1
ATOM 1323 C CA . ASP A 1 173 ? -5.685 -11.140 14.744 1.00 96.81 173 ASP A CA 1
ATOM 1324 C C . ASP A 1 173 ? -5.866 -11.420 13.246 1.00 96.81 173 ASP A C 1
ATOM 1326 O O . ASP A 1 173 ? -6.244 -12.528 12.853 1.00 96.81 173 ASP A O 1
ATOM 1330 N N . LEU A 1 174 ? -5.578 -10.432 12.396 1.00 95.88 174 LEU A N 1
ATOM 1331 C CA . LEU A 1 174 ? -5.646 -10.550 10.939 1.00 95.88 174 LEU A CA 1
ATOM 1332 C C . LEU A 1 174 ? -4.347 -11.083 10.318 1.00 95.88 174 LEU A C 1
ATOM 1334 O O . LEU A 1 174 ? -4.294 -11.245 9.100 1.00 95.88 174 LEU A O 1
ATOM 1338 N N . LYS A 1 175 ? -3.341 -11.424 11.137 1.00 95.94 175 LYS A N 1
ATOM 1339 C CA . LYS A 1 175 ? -2.012 -11.902 10.710 1.00 95.94 175 LYS A CA 1
ATOM 1340 C C . LYS A 1 175 ? -1.231 -10.865 9.902 1.00 95.94 175 LYS A C 1
ATOM 1342 O O . LYS A 1 175 ? -0.535 -11.215 8.950 1.00 95.94 175 LYS A O 1
ATOM 1347 N N . TRP A 1 176 ? -1.351 -9.600 10.295 1.00 96.06 176 TRP A N 1
ATOM 1348 C CA . TRP A 1 176 ? -0.563 -8.494 9.765 1.00 96.06 176 TRP A CA 1
ATOM 1349 C C . TRP A 1 176 ? 0.320 -7.905 10.855 1.00 96.06 176 TRP A C 1
ATOM 1351 O O . TRP A 1 176 ? -0.128 -7.658 11.967 1.00 96.06 176 TRP A O 1
ATOM 1361 N N . SER A 1 177 ? 1.571 -7.629 10.517 1.00 96.31 177 SER A N 1
ATOM 1362 C CA . SER A 1 177 ? 2.461 -6.834 11.356 1.00 96.31 177 SER A CA 1
ATOM 1363 C C . SER A 1 177 ? 2.226 -5.334 11.150 1.00 96.31 177 SER A C 1
ATOM 1365 O O . SER A 1 177 ? 1.771 -4.883 10.093 1.00 96.31 177 SER A O 1
ATOM 1367 N N . SER A 1 178 ? 2.599 -4.535 12.153 1.00 95.81 178 SER A N 1
ATOM 1368 C CA . SER A 1 178 ? 2.569 -3.068 12.059 1.00 95.81 178 SER A CA 1
ATOM 1369 C C . SER A 1 178 ? 3.421 -2.555 10.888 1.00 95.81 178 SER A C 1
ATOM 1371 O O . SER A 1 178 ? 3.017 -1.659 10.151 1.00 95.81 178 SER A O 1
ATOM 1373 N N . GLU A 1 179 ? 4.574 -3.186 10.648 1.00 94.44 179 GLU A N 1
ATOM 1374 C CA . GLU A 1 179 ? 5.478 -2.831 9.552 1.00 94.44 179 GLU A CA 1
ATOM 1375 C C . GLU A 1 179 ? 4.877 -3.115 8.169 1.00 94.44 179 GLU A C 1
ATOM 1377 O O . GLU A 1 179 ? 5.042 -2.310 7.251 1.00 94.44 179 GLU A O 1
ATOM 1382 N N . GLU A 1 180 ? 4.176 -4.239 7.995 1.00 92.38 180 GLU A N 1
ATOM 1383 C CA . GLU A 1 180 ? 3.460 -4.566 6.752 1.00 92.38 180 GLU A CA 1
ATOM 1384 C C . GLU A 1 180 ? 2.309 -3.594 6.502 1.00 92.38 180 GLU A C 1
ATOM 1386 O O . GLU A 1 180 ? 2.122 -3.133 5.372 1.00 92.38 180 GLU A O 1
ATOM 1391 N N . PHE A 1 181 ? 1.573 -3.228 7.555 1.00 95.56 181 PHE A N 1
ATOM 1392 C CA . PHE A 1 181 ? 0.523 -2.221 7.463 1.00 95.56 181 PHE A CA 1
ATOM 1393 C C . PHE A 1 181 ? 1.097 -0.868 7.027 1.00 95.56 181 PHE A C 1
ATOM 1395 O O . PHE A 1 181 ? 0.622 -0.284 6.052 1.00 95.56 181 PHE A O 1
ATOM 1402 N N . GLU A 1 182 ? 2.173 -0.397 7.661 1.00 92.56 182 GLU A N 1
ATOM 1403 C CA . GLU A 1 182 ? 2.829 0.865 7.297 1.00 92.56 182 GLU A CA 1
ATOM 1404 C C . GLU A 1 182 ? 3.435 0.830 5.890 1.00 92.56 182 GLU A C 1
ATOM 1406 O O . GLU A 1 182 ? 3.339 1.807 5.144 1.00 92.56 182 GLU A O 1
ATOM 1411 N N . ARG A 1 183 ? 3.935 -0.324 5.443 1.00 87.00 183 ARG A N 1
ATOM 1412 C CA . ARG A 1 183 ? 4.405 -0.526 4.065 1.00 87.00 183 ARG A CA 1
ATOM 1413 C C . ARG A 1 183 ? 3.263 -0.577 3.049 1.00 87.00 183 ARG A C 1
ATOM 1415 O O . ARG A 1 183 ? 3.385 -0.044 1.950 1.00 87.00 183 ARG A O 1
ATOM 1422 N N . GLY A 1 184 ? 2.109 -1.109 3.448 1.00 87.88 184 GLY A N 1
ATOM 1423 C CA . GLY A 1 184 ? 0.891 -1.205 2.638 1.00 87.88 184 GLY A CA 1
ATOM 1424 C C . GLY A 1 184 ? 0.747 -2.504 1.852 1.00 87.88 184 GLY A C 1
ATOM 1425 O O . GLY A 1 184 ? -0.046 -2.536 0.920 1.00 87.88 184 GLY A O 1
ATOM 1426 N N . TYR A 1 185 ? 1.490 -3.555 2.188 1.00 87.25 185 TYR A N 1
ATOM 1427 C CA . TYR A 1 185 ? 1.290 -4.898 1.640 1.00 87.25 185 TYR A CA 1
ATOM 1428 C C . TYR A 1 185 ? 1.904 -5.949 2.569 1.00 87.25 185 TYR A C 1
ATOM 1430 O O . TYR A 1 185 ? 2.844 -5.658 3.311 1.00 87.25 185 TYR A O 1
ATOM 1438 N N . GLN A 1 186 ? 1.368 -7.168 2.515 1.00 87.69 186 GLN A N 1
ATOM 1439 C CA . GLN A 1 186 ? 1.830 -8.285 3.339 1.00 87.69 186 GLN A CA 1
ATOM 1440 C C . GLN A 1 186 ? 3.135 -8.875 2.783 1.00 87.69 186 GLN A C 1
ATOM 1442 O O . GLN A 1 186 ? 3.280 -9.043 1.570 1.00 87.69 186 GLN A O 1
ATOM 1447 N N . GLN A 1 187 ? 4.079 -9.230 3.654 1.00 79.56 187 GLN A N 1
ATOM 1448 C CA . GLN A 1 187 ? 5.398 -9.750 3.286 1.00 79.56 187 GLN A CA 1
ATOM 1449 C C . GLN A 1 187 ? 5.322 -11.099 2.555 1.00 79.56 187 GLN A C 1
ATOM 1451 O O . GLN A 1 187 ? 6.211 -11.414 1.770 1.00 79.56 187 GLN A O 1
ATOM 1456 N N . LEU A 1 188 ? 4.241 -11.858 2.760 1.00 73.94 188 LEU A N 1
ATOM 1457 C CA . LEU A 1 188 ? 3.972 -13.128 2.075 1.00 73.94 188 LEU A CA 1
ATOM 1458 C C . LEU A 1 188 ? 3.767 -12.986 0.556 1.00 73.94 188 LEU A C 1
ATOM 1460 O O . LEU A 1 188 ? 3.876 -13.978 -0.159 1.00 73.94 188 LEU A O 1
ATOM 1464 N N . ASN A 1 189 ? 3.511 -11.780 0.039 1.00 79.88 189 ASN A N 1
ATOM 1465 C CA . ASN A 1 189 ? 3.499 -11.538 -1.403 1.00 79.88 189 ASN A CA 1
ATOM 1466 C C . ASN A 1 189 ? 4.933 -11.346 -1.924 1.00 79.88 189 ASN A C 1
ATOM 1468 O O . ASN A 1 189 ? 5.361 -10.224 -2.215 1.00 79.88 189 ASN A O 1
ATOM 1472 N N . GLU A 1 190 ? 5.667 -12.455 -2.058 1.00 85.44 190 GLU A N 1
ATOM 1473 C CA . GLU A 1 190 ? 7.036 -12.485 -2.600 1.00 85.44 190 GLU A CA 1
ATOM 1474 C C . GLU A 1 190 ? 7.135 -11.760 -3.953 1.00 85.44 190 GLU A C 1
ATOM 1476 O O . GLU A 1 190 ? 8.087 -11.017 -4.197 1.00 85.44 190 GLU A O 1
ATOM 1481 N N . ASP A 1 191 ? 6.103 -11.892 -4.789 1.00 89.69 191 ASP A N 1
ATOM 1482 C CA . ASP A 1 191 ? 5.988 -11.233 -6.090 1.00 89.69 191 ASP A CA 1
ATOM 1483 C C . ASP A 1 191 ? 5.914 -9.701 -5.989 1.00 89.69 191 ASP A C 1
ATOM 1485 O O . ASP A 1 191 ? 6.586 -8.991 -6.743 1.00 89.69 191 ASP A O 1
ATOM 1489 N N . LEU A 1 192 ? 5.144 -9.161 -5.035 1.00 89.06 192 LEU A N 1
ATOM 1490 C CA . LEU A 1 192 ? 5.062 -7.710 -4.817 1.00 89.06 192 LEU A CA 1
ATOM 1491 C C . LEU A 1 192 ? 6.376 -7.162 -4.267 1.00 89.06 192 LEU A C 1
ATOM 1493 O O . LEU A 1 192 ? 6.833 -6.101 -4.697 1.00 89.06 192 LEU A O 1
ATOM 1497 N N . PHE A 1 193 ? 7.012 -7.898 -3.356 1.00 89.19 193 PHE A N 1
ATOM 1498 C CA . PHE A 1 193 ? 8.307 -7.517 -2.806 1.00 89.19 193 PHE A CA 1
ATOM 1499 C C . PHE A 1 193 ? 9.407 -7.529 -3.879 1.00 89.19 193 PHE A C 1
ATOM 1501 O O . PHE A 1 193 ? 10.171 -6.566 -4.005 1.00 89.19 193 PHE A O 1
ATOM 1508 N N . GLY A 1 194 ? 9.455 -8.580 -4.704 1.00 92.94 194 GLY A N 1
ATOM 1509 C CA . GLY A 1 194 ? 10.355 -8.676 -5.852 1.00 92.94 194 GLY A CA 1
ATOM 1510 C C . GLY A 1 194 ? 10.119 -7.551 -6.860 1.00 92.94 194 GLY A C 1
ATOM 1511 O O . GLY A 1 194 ? 11.075 -6.930 -7.341 1.00 92.94 194 GLY A O 1
ATOM 1512 N N . TYR A 1 195 ? 8.852 -7.217 -7.112 1.00 95.44 195 TYR A N 1
ATOM 1513 C CA . TYR A 1 195 ? 8.482 -6.105 -7.977 1.00 95.44 195 TYR A CA 1
ATOM 1514 C C . TYR A 1 195 ? 8.940 -4.747 -7.435 1.00 95.44 195 TYR A C 1
ATOM 1516 O O . TYR A 1 195 ? 9.518 -3.953 -8.182 1.00 95.44 195 TYR A O 1
ATOM 1524 N N . GLU A 1 196 ? 8.749 -4.475 -6.140 1.00 94.31 196 GLU A N 1
ATOM 1525 C CA . GLU A 1 196 ? 9.219 -3.234 -5.518 1.00 94.31 196 GLU A CA 1
ATOM 1526 C C . GLU A 1 196 ? 10.747 -3.116 -5.571 1.00 94.31 196 GLU A C 1
ATOM 1528 O O . GLU A 1 196 ? 11.275 -2.045 -5.876 1.00 94.31 196 GLU A O 1
ATOM 1533 N N . LEU A 1 197 ? 11.478 -4.203 -5.316 1.00 95.12 197 LEU A N 1
ATOM 1534 C CA . LEU A 1 197 ? 12.938 -4.235 -5.428 1.00 95.12 197 LEU A CA 1
ATOM 1535 C C . LEU A 1 197 ? 13.410 -3.894 -6.844 1.00 95.12 197 LEU A C 1
ATOM 1537 O O . LEU A 1 197 ? 14.352 -3.111 -7.015 1.00 95.12 197 LEU A O 1
ATOM 1541 N N . LEU A 1 198 ? 12.742 -4.447 -7.860 1.00 96.56 198 LEU A N 1
ATOM 1542 C CA . LEU A 1 198 ? 13.006 -4.117 -9.258 1.00 96.56 198 LEU A CA 1
ATOM 1543 C C . LEU A 1 198 ? 12.705 -2.644 -9.549 1.00 96.56 198 LEU A C 1
ATOM 1545 O O . LEU A 1 198 ? 13.547 -1.968 -10.138 1.00 96.56 198 LEU A O 1
ATOM 1549 N N . LEU A 1 199 ? 11.568 -2.122 -9.081 1.00 96.69 199 LEU A N 1
ATOM 1550 C CA . LEU A 1 199 ? 11.224 -0.704 -9.210 1.00 96.69 199 LEU A CA 1
ATOM 1551 C C . LEU A 1 199 ? 12.276 0.196 -8.554 1.00 96.69 199 LEU A C 1
ATOM 1553 O O . LEU A 1 199 ? 12.794 1.101 -9.202 1.00 96.69 199 LEU A O 1
ATOM 1557 N N . ARG A 1 200 ? 12.670 -0.074 -7.305 1.00 96.06 200 ARG A N 1
ATOM 1558 C CA . ARG A 1 200 ? 13.717 0.684 -6.596 1.00 96.06 200 ARG A CA 1
ATOM 1559 C C . ARG A 1 200 ? 15.054 0.659 -7.328 1.00 96.06 200 ARG A C 1
ATOM 1561 O O . ARG A 1 200 ? 15.787 1.646 -7.295 1.00 96.06 200 ARG A O 1
ATOM 1568 N N . LYS A 1 201 ? 15.395 -0.462 -7.968 1.00 97.19 201 LYS A N 1
ATOM 1569 C CA . LYS A 1 201 ? 16.625 -0.596 -8.754 1.00 97.19 201 LYS A CA 1
ATOM 1570 C C . LYS A 1 201 ? 16.579 0.262 -10.017 1.00 97.19 201 LYS A C 1
ATOM 1572 O O . LYS A 1 201 ? 17.531 0.998 -10.262 1.00 97.19 201 LYS A O 1
ATOM 1577 N N . GLU A 1 202 ? 15.498 0.178 -10.787 1.00 97.12 202 GLU A N 1
ATOM 1578 C CA . GLU A 1 202 ? 15.355 0.899 -12.060 1.00 97.12 202 GLU A CA 1
ATOM 1579 C C . GLU A 1 202 ? 15.124 2.409 -11.852 1.00 97.12 202 GLU A C 1
ATOM 1581 O O . GLU A 1 202 ? 15.633 3.220 -12.618 1.00 97.12 202 GLU A O 1
ATOM 1586 N N . LEU A 1 203 ? 14.426 2.811 -10.783 1.00 96.19 203 LEU A N 1
ATOM 1587 C CA . LEU A 1 203 ? 14.096 4.215 -10.487 1.00 96.19 203 LEU A CA 1
ATOM 1588 C C . LEU A 1 203 ? 15.169 4.954 -9.667 1.00 96.19 203 LEU A C 1
ATOM 1590 O O . LEU A 1 203 ? 15.026 6.153 -9.417 1.00 96.19 203 LEU A O 1
ATOM 1594 N N . ARG A 1 204 ? 16.256 4.278 -9.264 1.00 93.06 204 ARG A N 1
ATOM 1595 C CA . ARG A 1 204 ? 17.319 4.841 -8.406 1.00 93.06 204 ARG A CA 1
ATOM 1596 C C . ARG A 1 204 ? 17.912 6.141 -8.954 1.00 93.06 204 ARG A C 1
ATOM 1598 O O . ARG A 1 204 ? 18.233 7.039 -8.186 1.00 93.06 204 ARG A O 1
ATOM 1605 N N . ASN A 1 205 ? 18.035 6.242 -10.275 1.00 92.25 205 ASN A N 1
ATOM 1606 C CA . ASN A 1 205 ? 18.679 7.373 -10.943 1.00 92.25 205 ASN A CA 1
ATOM 1607 C C . ASN A 1 205 ? 17.700 8.511 -11.289 1.00 92.25 205 ASN A C 1
ATOM 1609 O O . ASN A 1 205 ? 18.068 9.427 -12.021 1.00 92.25 205 ASN A O 1
ATOM 1613 N N . GLY A 1 206 ? 16.436 8.437 -10.848 1.00 94.25 206 GLY A N 1
ATOM 1614 C CA . GLY A 1 206 ? 15.403 9.422 -11.205 1.00 94.25 206 GLY A CA 1
ATOM 1615 C C . GLY A 1 206 ? 14.965 9.380 -12.678 1.00 94.25 206 GLY A C 1
ATOM 1616 O O . GLY A 1 206 ? 14.173 10.213 -13.115 1.00 94.25 206 GLY A O 1
ATOM 1617 N N . ARG A 1 207 ? 15.478 8.418 -13.453 1.00 95.44 207 ARG A N 1
ATOM 1618 C CA . ARG A 1 207 ? 15.153 8.182 -14.862 1.00 95.44 207 ARG A CA 1
ATOM 1619 C C . ARG A 1 207 ? 14.924 6.698 -15.082 1.00 95.44 207 ARG A C 1
ATOM 1621 O O . ARG A 1 207 ? 15.737 5.886 -14.648 1.00 95.44 207 ARG A O 1
ATOM 1628 N N . LEU A 1 208 ? 13.856 6.371 -15.792 1.00 97.38 208 LEU A N 1
ATOM 1629 C CA . LEU A 1 208 ? 13.507 5.020 -16.189 1.00 97.38 208 LEU A CA 1
ATOM 1630 C C . LEU A 1 208 ? 13.868 4.833 -17.664 1.00 97.38 208 LEU A C 1
ATOM 1632 O O . LEU A 1 208 ? 13.353 5.522 -18.541 1.00 97.38 208 LEU A O 1
ATOM 1636 N N . SER A 1 209 ? 14.774 3.897 -17.943 1.00 96.75 209 SER A N 1
ATOM 1637 C CA . SER A 1 209 ? 15.105 3.542 -19.325 1.00 96.75 209 SER A CA 1
ATOM 1638 C C . SER A 1 209 ? 13.919 2.848 -20.007 1.00 96.75 209 SER A C 1
ATOM 1640 O O . SER A 1 209 ? 13.146 2.153 -19.348 1.00 96.75 209 SER A O 1
ATOM 1642 N N . SER A 1 210 ? 13.790 2.971 -21.332 1.00 96.00 210 SER A N 1
ATOM 1643 C CA . SER A 1 210 ? 12.740 2.270 -22.093 1.00 96.00 210 SER A CA 1
ATOM 1644 C C . SER A 1 210 ? 12.807 0.748 -21.900 1.00 96.00 210 SER A C 1
ATOM 1646 O O . SER A 1 210 ? 11.781 0.096 -21.706 1.00 96.00 210 SER A O 1
ATOM 1648 N N . THR A 1 211 ? 14.020 0.188 -21.861 1.00 96.31 211 THR A N 1
ATOM 1649 C CA . THR A 1 211 ? 14.272 -1.226 -21.549 1.00 96.31 211 THR A CA 1
ATOM 1650 C C . THR A 1 211 ? 13.833 -1.582 -20.126 1.00 96.31 211 THR A C 1
ATOM 1652 O O . THR A 1 211 ? 13.182 -2.607 -19.923 1.00 96.31 211 THR A O 1
ATOM 1655 N N . GLY A 1 212 ? 14.133 -0.728 -19.143 1.00 96.38 212 GLY A N 1
ATOM 1656 C CA . GLY A 1 212 ? 13.690 -0.890 -17.756 1.00 96.38 212 GLY A CA 1
ATOM 1657 C C . GLY A 1 212 ? 12.166 -0.860 -17.632 1.00 96.38 212 GLY A C 1
ATOM 1658 O O . GLY A 1 212 ? 11.581 -1.740 -17.004 1.00 96.38 212 GLY A O 1
ATOM 1659 N N . ALA A 1 213 ? 11.499 0.076 -18.313 1.00 96.25 213 ALA A N 1
ATOM 1660 C CA . ALA A 1 213 ? 10.040 0.155 -18.360 1.00 96.25 213 ALA A CA 1
ATOM 1661 C C . ALA A 1 213 ? 9.414 -1.114 -18.963 1.00 96.25 213 ALA A C 1
ATOM 1663 O O . ALA A 1 213 ? 8.464 -1.662 -18.401 1.00 96.25 213 ALA A O 1
ATOM 1664 N N . MET A 1 214 ? 9.965 -1.625 -20.070 1.00 96.31 214 MET A N 1
ATOM 1665 C CA . MET A 1 214 ? 9.507 -2.877 -20.684 1.00 96.31 214 MET A CA 1
ATOM 1666 C C . MET A 1 214 ? 9.683 -4.067 -19.733 1.00 96.31 214 MET A C 1
ATOM 1668 O O . MET A 1 214 ? 8.752 -4.850 -19.553 1.00 96.31 214 MET A O 1
ATOM 1672 N N . LYS A 1 215 ? 10.838 -4.166 -19.066 1.00 97.00 215 LYS A N 1
ATOM 1673 C CA . LYS A 1 215 ? 11.122 -5.210 -18.073 1.00 97.00 215 LYS A CA 1
ATOM 1674 C C . LYS A 1 215 ? 10.142 -5.173 -16.900 1.00 97.00 215 LYS A C 1
ATOM 1676 O O . LYS A 1 215 ? 9.650 -6.218 -16.487 1.00 97.00 215 LYS A O 1
ATOM 1681 N N . LEU A 1 216 ? 9.825 -3.985 -16.387 1.00 97.38 216 LEU A N 1
ATOM 1682 C CA . LEU A 1 216 ? 8.859 -3.815 -15.301 1.00 97.38 216 LEU A CA 1
ATOM 1683 C C . LEU A 1 216 ? 7.432 -4.162 -15.736 1.00 97.38 216 LEU A C 1
ATOM 1685 O O . LEU A 1 216 ? 6.711 -4.794 -14.970 1.00 97.38 216 LEU A O 1
ATOM 1689 N N . ARG A 1 217 ? 7.023 -3.794 -16.958 1.00 96.81 217 ARG A N 1
ATOM 1690 C CA . ARG A 1 217 ? 5.716 -4.183 -17.520 1.00 96.81 217 ARG A CA 1
ATOM 1691 C C . ARG A 1 217 ? 5.607 -5.697 -17.690 1.00 96.81 217 ARG A C 1
ATOM 1693 O O . ARG A 1 217 ? 4.579 -6.265 -17.336 1.00 96.81 217 ARG A O 1
ATOM 1700 N N . TYR A 1 218 ? 6.669 -6.331 -18.187 1.00 96.56 218 TYR A N 1
ATOM 1701 C CA . TYR A 1 218 ? 6.741 -7.782 -18.332 1.00 96.56 218 TYR A CA 1
ATOM 1702 C C . TYR A 1 218 ? 6.646 -8.482 -16.974 1.00 96.56 218 TYR A C 1
ATOM 1704 O O . TYR A 1 218 ? 5.782 -9.333 -16.803 1.00 96.56 218 TYR A O 1
ATOM 1712 N N . TYR A 1 219 ? 7.457 -8.066 -15.992 1.00 96.94 219 TYR A N 1
ATOM 1713 C CA . TYR A 1 219 ? 7.422 -8.644 -14.646 1.00 96.94 219 TYR A CA 1
ATOM 1714 C C . TYR A 1 219 ? 6.045 -8.477 -13.995 1.00 96.94 219 TYR A C 1
ATOM 1716 O O . TYR A 1 219 ? 5.510 -9.426 -13.435 1.00 96.94 219 TYR A O 1
ATOM 1724 N N . ARG A 1 220 ? 5.432 -7.291 -14.119 1.00 96.25 220 ARG A N 1
ATOM 1725 C CA . ARG A 1 220 ? 4.081 -7.023 -13.606 1.00 96.25 220 ARG A CA 1
ATOM 1726 C C . ARG A 1 220 ? 3.055 -7.996 -14.193 1.00 96.25 220 ARG A C 1
ATOM 1728 O O . ARG A 1 220 ? 2.246 -8.544 -13.453 1.00 96.25 220 ARG A O 1
ATOM 1735 N N . ALA A 1 221 ? 3.100 -8.209 -15.509 1.00 96.19 221 ALA A N 1
ATOM 1736 C CA . ALA A 1 221 ? 2.198 -9.127 -16.199 1.00 96.19 221 ALA A CA 1
ATOM 1737 C C . ALA A 1 221 ? 2.450 -10.594 -15.815 1.00 96.19 221 ALA A C 1
ATOM 1739 O O . ALA A 1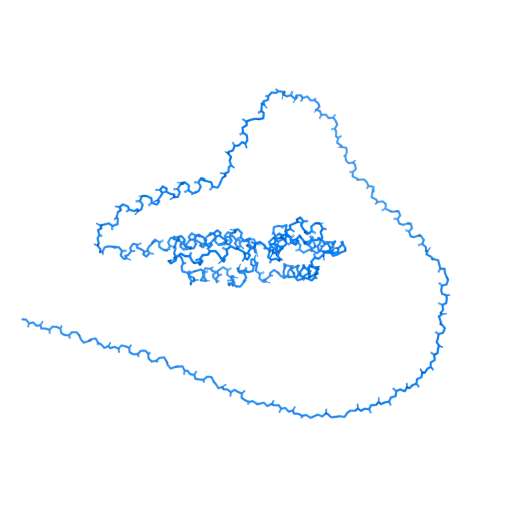 221 ? 1.491 -11.334 -15.623 1.00 96.19 221 ALA A O 1
ATOM 1740 N N . SER A 1 222 ? 3.713 -11.014 -15.671 1.00 95.38 222 SER A N 1
ATOM 1741 C CA . SER A 1 222 ? 4.052 -12.395 -15.307 1.00 95.38 222 SER A CA 1
ATOM 1742 C C . SER A 1 222 ? 3.750 -12.725 -13.846 1.00 95.38 222 SER A C 1
ATOM 1744 O O . SER A 1 222 ? 3.331 -13.837 -13.558 1.00 95.38 222 SER A O 1
ATOM 1746 N N . ALA A 1 223 ? 3.954 -11.767 -12.941 1.00 93.62 223 ALA A N 1
ATOM 1747 C CA . ALA A 1 223 ? 3.744 -11.924 -11.503 1.00 93.62 223 ALA A CA 1
ATOM 1748 C C . ALA A 1 223 ? 2.301 -11.597 -11.064 1.00 93.62 223 ALA A C 1
ATOM 1750 O O . ALA A 1 223 ? 2.012 -11.541 -9.875 1.00 93.62 223 ALA A O 1
ATOM 1751 N N . GLY A 1 224 ? 1.391 -11.317 -12.009 1.00 93.06 224 GLY A N 1
ATOM 1752 C CA . GLY A 1 224 ? -0.012 -11.021 -11.698 1.00 93.06 224 GLY A CA 1
ATOM 1753 C C . GLY A 1 224 ? -0.213 -9.767 -10.839 1.00 93.06 224 GLY A C 1
ATOM 1754 O O . GLY A 1 224 ? -1.207 -9.656 -10.126 1.00 93.06 224 GLY A O 1
ATOM 1755 N N . VAL A 1 225 ? 0.721 -8.813 -10.885 1.00 93.12 225 VAL A N 1
ATOM 1756 C CA . VAL A 1 225 ? 0.642 -7.602 -10.066 1.00 93.12 225 VAL A CA 1
ATOM 1757 C C . VAL A 1 225 ? -0.424 -6.674 -10.645 1.00 93.12 225 VAL A C 1
ATOM 1759 O O . VAL A 1 225 ? -0.262 -6.097 -11.725 1.00 93.12 225 VAL A O 1
ATOM 1762 N N . ASN A 1 226 ? -1.520 -6.517 -9.903 1.00 92.94 226 ASN A N 1
ATOM 1763 C CA . ASN A 1 226 ? -2.627 -5.640 -10.272 1.00 92.94 226 ASN A CA 1
ATOM 1764 C C . ASN A 1 226 ? -2.182 -4.180 -10.429 1.00 92.94 226 ASN A C 1
ATOM 1766 O O . ASN A 1 226 ? -1.217 -3.723 -9.808 1.00 92.94 226 ASN A O 1
ATOM 1770 N N . MET A 1 227 ? -2.926 -3.426 -11.246 1.00 93.88 227 MET A N 1
ATOM 1771 C CA . MET A 1 227 ? -2.638 -2.008 -11.480 1.00 93.88 227 MET A CA 1
ATOM 1772 C C . MET A 1 227 ? -2.674 -1.201 -10.174 1.00 93.88 227 MET A C 1
ATOM 1774 O O . MET A 1 227 ? -1.789 -0.381 -9.950 1.00 93.88 227 MET A O 1
ATOM 1778 N N . ASP A 1 228 ? -3.618 -1.486 -9.278 1.00 90.06 228 ASP A N 1
ATOM 1779 C CA . ASP A 1 228 ? -3.737 -0.782 -7.995 1.00 90.06 228 ASP A CA 1
ATOM 1780 C C . ASP A 1 228 ? -2.524 -1.013 -7.086 1.00 90.06 228 ASP A C 1
ATOM 1782 O O . ASP A 1 228 ? -1.993 -0.070 -6.500 1.00 90.06 228 ASP A O 1
ATOM 1786 N N . ALA A 1 229 ? -2.025 -2.253 -7.024 1.00 90.31 229 ALA A N 1
ATOM 1787 C CA . ALA A 1 229 ? -0.814 -2.586 -6.278 1.00 90.31 229 ALA A CA 1
ATOM 1788 C C . ALA A 1 229 ? 0.422 -1.893 -6.881 1.00 90.31 229 ALA A C 1
ATOM 1790 O O . ALA A 1 229 ? 1.255 -1.351 -6.156 1.00 90.31 229 ALA A O 1
ATOM 1791 N N . HIS A 1 230 ? 0.513 -1.835 -8.214 1.00 94.56 230 HIS A N 1
ATOM 1792 C CA . HIS A 1 230 ? 1.554 -1.076 -8.908 1.00 94.56 230 HIS A CA 1
ATOM 1793 C C . HIS A 1 230 ? 1.513 0.421 -8.557 1.00 94.56 230 HIS A C 1
ATOM 1795 O O . HIS A 1 230 ? 2.552 0.993 -8.222 1.00 94.56 230 HIS A O 1
ATOM 1801 N N . LEU A 1 231 ? 0.330 1.043 -8.573 1.00 93.75 231 LEU A N 1
ATOM 1802 C CA . LEU A 1 231 ? 0.147 2.449 -8.200 1.00 93.75 231 LEU A CA 1
ATOM 1803 C C . LEU A 1 231 ? 0.497 2.706 -6.730 1.00 93.75 231 LEU A C 1
ATOM 1805 O O . LEU A 1 231 ? 1.137 3.712 -6.422 1.00 93.75 231 LEU A O 1
ATOM 1809 N N . ALA A 1 232 ? 0.129 1.793 -5.828 1.00 88.00 232 ALA A N 1
ATOM 1810 C CA . ALA A 1 232 ? 0.478 1.888 -4.415 1.00 88.00 232 ALA A CA 1
ATOM 1811 C C . ALA A 1 232 ? 2.003 1.871 -4.207 1.00 88.00 232 ALA A C 1
ATOM 1813 O O . ALA A 1 232 ? 2.537 2.724 -3.496 1.00 88.00 232 ALA A O 1
ATOM 1814 N N . ILE A 1 233 ? 2.718 0.966 -4.886 1.00 92.62 233 ILE A N 1
ATOM 1815 C CA . ILE A 1 233 ? 4.183 0.893 -4.811 1.00 92.62 233 ILE A CA 1
ATOM 1816 C C . ILE A 1 233 ? 4.824 2.151 -5.416 1.00 92.62 233 ILE A C 1
ATOM 1818 O O . ILE A 1 233 ? 5.725 2.721 -4.802 1.00 92.62 233 ILE A O 1
ATOM 1822 N N . LEU A 1 234 ? 4.355 2.636 -6.573 1.00 94.56 234 LEU A N 1
ATOM 1823 C CA . LEU A 1 234 ? 4.859 3.883 -7.166 1.00 94.56 234 LEU A CA 1
ATOM 1824 C C . LEU A 1 234 ? 4.690 5.072 -6.215 1.00 94.56 234 LEU A C 1
ATOM 1826 O O . LEU A 1 234 ? 5.651 5.805 -5.972 1.00 94.56 234 LEU A O 1
ATOM 1830 N N . LYS A 1 235 ? 3.506 5.211 -5.607 1.00 90.12 235 LYS A N 1
ATOM 1831 C CA . LYS A 1 235 ? 3.218 6.266 -4.632 1.00 90.12 235 LYS A CA 1
ATOM 1832 C C . LYS A 1 235 ? 4.141 6.182 -3.415 1.00 90.12 235 LYS A C 1
ATOM 1834 O O . LYS A 1 235 ? 4.669 7.209 -2.993 1.00 90.12 235 LYS A O 1
ATOM 1839 N N . ASN A 1 236 ? 4.401 4.980 -2.901 1.00 87.94 236 ASN A N 1
ATOM 1840 C CA . ASN A 1 236 ? 5.343 4.762 -1.797 1.00 87.94 236 ASN A CA 1
ATOM 1841 C C . ASN A 1 236 ? 6.788 5.151 -2.159 1.00 87.94 236 ASN A C 1
ATOM 1843 O O . ASN A 1 236 ? 7.537 5.614 -1.302 1.00 87.94 236 ASN A O 1
ATOM 1847 N N . LEU A 1 237 ? 7.185 5.004 -3.426 1.00 91.81 237 LEU A N 1
ATOM 1848 C CA . LEU A 1 237 ? 8.486 5.458 -3.938 1.00 91.81 237 LEU A CA 1
ATOM 1849 C C . LEU A 1 237 ? 8.500 6.955 -4.306 1.00 91.81 237 LEU A C 1
ATOM 1851 O O . LEU A 1 237 ? 9.528 7.485 -4.743 1.00 91.81 237 LEU A O 1
ATOM 1855 N N . GLY A 1 238 ? 7.368 7.643 -4.137 1.00 91.38 238 GLY A N 1
ATOM 1856 C CA . GLY A 1 238 ? 7.187 9.043 -4.494 1.00 91.38 238 GLY A CA 1
ATOM 1857 C C . GLY A 1 238 ? 7.259 9.284 -6.000 1.00 91.38 238 GLY A C 1
ATOM 1858 O O . GLY A 1 238 ? 7.909 10.244 -6.409 1.00 91.38 238 GLY A O 1
ATOM 1859 N N . TRP A 1 239 ? 6.677 8.386 -6.796 1.00 94.56 239 TRP A N 1
ATOM 1860 C CA . TRP A 1 239 ? 6.495 8.512 -8.243 1.00 94.56 239 TRP A CA 1
ATOM 1861 C C . TRP A 1 239 ? 5.005 8.517 -8.591 1.00 94.56 239 TRP A C 1
ATOM 1863 O O . TRP A 1 239 ? 4.219 7.809 -7.956 1.00 94.56 239 TRP A O 1
ATOM 1873 N N . THR A 1 240 ? 4.618 9.273 -9.618 1.00 94.81 240 THR A N 1
ATOM 1874 C CA . THR A 1 240 ? 3.272 9.187 -10.207 1.00 94.81 240 THR A CA 1
ATOM 1875 C C . THR A 1 240 ? 3.241 8.246 -11.414 1.00 94.81 240 THR A C 1
ATOM 1877 O O . THR A 1 240 ? 4.284 7.843 -11.940 1.00 94.81 240 THR A O 1
ATOM 1880 N N . LEU A 1 241 ? 2.036 7.873 -11.859 1.00 95.69 241 LEU A N 1
ATOM 1881 C CA . LEU A 1 241 ? 1.868 7.042 -13.053 1.00 95.69 241 LEU A CA 1
ATOM 1882 C C . LEU A 1 241 ? 2.387 7.766 -14.304 1.00 95.69 241 LEU A C 1
ATOM 1884 O O . LEU A 1 241 ? 3.066 7.164 -15.129 1.00 95.69 241 LEU A O 1
ATOM 1888 N N . GLU A 1 242 ? 2.126 9.067 -14.411 1.00 95.94 242 GLU A N 1
ATOM 1889 C CA . GLU A 1 242 ? 2.554 9.901 -15.534 1.00 95.94 242 GLU A CA 1
A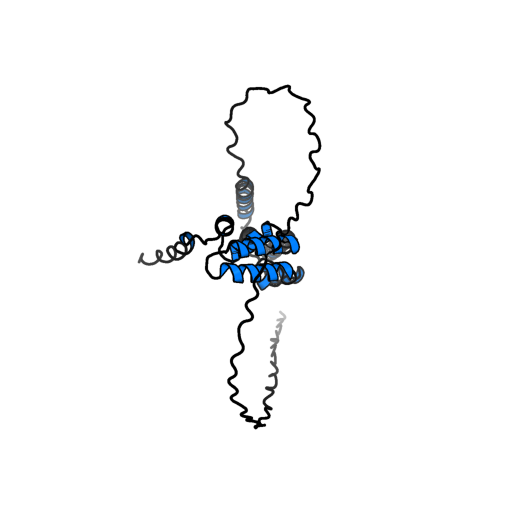TOM 1890 C C . GLU A 1 242 ? 4.082 9.998 -15.603 1.00 95.94 242 GLU A C 1
ATOM 1892 O O . GLU A 1 242 ? 4.665 9.866 -16.677 1.00 95.94 242 GLU A O 1
ATOM 1897 N N . GLU A 1 243 ? 4.752 10.172 -14.459 1.00 95.88 243 GLU A N 1
ATOM 1898 C CA . GLU A 1 243 ? 6.219 10.182 -14.380 1.00 95.88 243 GLU A CA 1
ATOM 1899 C C . GLU A 1 243 ? 6.823 8.832 -14.772 1.00 95.88 243 GLU A C 1
ATOM 1901 O O . GLU A 1 243 ? 7.860 8.770 -15.438 1.00 95.88 243 GLU A O 1
ATOM 1906 N N . PHE A 1 244 ? 6.167 7.742 -14.368 1.00 96.75 244 PHE A N 1
ATOM 1907 C CA . PHE A 1 244 ? 6.568 6.390 -14.727 1.00 96.75 244 PHE A CA 1
ATOM 1908 C C . PHE A 1 244 ? 6.436 6.142 -16.236 1.00 96.75 244 PHE A C 1
ATOM 1910 O O . PHE A 1 244 ? 7.348 5.586 -16.848 1.00 96.75 244 PHE A O 1
ATOM 1917 N N . GLU A 1 245 ? 5.339 6.581 -16.856 1.00 96.19 245 GLU A N 1
ATOM 1918 C CA . GLU A 1 245 ? 5.124 6.446 -18.300 1.00 96.19 245 GLU A CA 1
ATOM 1919 C C . GLU A 1 245 ? 6.030 7.363 -19.129 1.00 96.19 245 GLU A C 1
ATOM 1921 O O . GLU A 1 245 ? 6.537 6.936 -20.167 1.00 96.19 245 GLU A O 1
ATOM 1926 N N . ALA A 1 246 ? 6.295 8.582 -18.651 1.00 95.94 246 ALA A N 1
ATOM 1927 C CA . ALA A 1 246 ? 7.256 9.503 -19.258 1.00 95.94 246 ALA A CA 1
ATOM 1928 C C . ALA A 1 246 ? 8.715 9.041 -19.078 1.00 95.94 246 ALA A C 1
ATOM 1930 O O . ALA A 1 246 ? 9.603 9.444 -19.830 1.00 95.94 246 ALA A O 1
ATOM 1931 N N . GLY A 1 247 ? 8.970 8.211 -18.066 1.00 96.38 247 GLY A N 1
ATOM 1932 C CA . GLY A 1 247 ? 10.281 7.680 -17.717 1.00 96.38 247 GLY A CA 1
ATOM 1933 C C . GLY A 1 247 ? 11.231 8.693 -17.071 1.00 96.38 247 GLY A C 1
ATOM 1934 O O . GLY A 1 247 ? 12.440 8.464 -17.000 1.00 96.38 247 GLY A O 1
ATOM 1935 N N . VAL A 1 248 ? 10.714 9.821 -16.586 1.00 96.12 248 VAL A N 1
ATOM 1936 C CA . VAL A 1 248 ? 11.499 10.874 -15.931 1.00 96.12 248 VAL A CA 1
ATOM 1937 C C . VAL A 1 248 ? 10.721 11.383 -14.727 1.00 96.12 248 VAL A C 1
ATOM 1939 O O . VAL A 1 248 ? 9.561 11.765 -14.860 1.00 96.12 248 VAL A O 1
ATOM 1942 N N . LYS A 1 249 ? 11.368 11.421 -13.555 1.00 93.69 249 LYS A N 1
ATOM 1943 C CA . LYS A 1 249 ? 10.763 12.000 -12.354 1.00 93.69 249 LYS A CA 1
ATOM 1944 C C . LYS A 1 249 ? 10.628 13.505 -12.535 1.00 93.69 249 LYS A C 1
ATOM 1946 O O . LYS A 1 249 ? 11.617 14.185 -12.823 1.00 93.69 249 LYS A O 1
ATOM 1951 N N . SER A 1 250 ? 9.430 14.044 -12.348 1.00 89.31 250 SER A N 1
ATOM 1952 C CA . SER A 1 250 ? 9.258 15.484 -12.338 1.00 89.31 250 SER A CA 1
ATOM 1953 C C . SER A 1 250 ? 9.851 16.003 -11.022 1.00 89.31 250 SER A C 1
ATOM 1955 O O . SER A 1 250 ? 9.333 15.785 -9.928 1.00 89.31 250 SER A O 1
ATOM 1957 N N . ASN A 1 251 ? 10.998 16.687 -11.089 1.00 76.62 251 ASN A N 1
ATOM 1958 C CA . ASN A 1 251 ? 11.617 17.299 -9.899 1.00 76.62 251 ASN A CA 1
ATOM 1959 C C . ASN A 1 251 ? 10.705 18.346 -9.224 1.00 76.62 251 ASN A C 1
ATOM 1961 O O . ASN A 1 251 ? 11.020 18.863 -8.154 1.00 76.62 251 ASN A O 1
ATOM 1965 N N . THR A 1 252 ? 9.565 18.652 -9.836 1.00 64.38 252 THR A N 1
ATOM 1966 C CA . THR A 1 252 ? 8.602 19.673 -9.452 1.00 64.38 252 THR A CA 1
ATOM 1967 C C . THR A 1 252 ? 7.950 19.432 -8.086 1.00 64.38 252 THR A C 1
ATOM 1969 O O . THR A 1 252 ? 7.524 20.399 -7.458 1.00 64.38 252 THR A O 1
ATOM 1972 N N . HIS A 1 253 ? 7.903 18.191 -7.581 1.00 55.28 253 HIS A N 1
ATOM 1973 C CA . HIS A 1 253 ? 7.238 17.885 -6.303 1.00 55.28 253 HIS A CA 1
ATOM 1974 C C . HIS A 1 253 ? 8.156 17.747 -5.079 1.00 55.28 253 HIS A C 1
ATOM 1976 O O . HIS A 1 253 ? 7.670 17.868 -3.956 1.00 55.28 253 HIS A O 1
ATOM 1982 N N . ALA A 1 254 ? 9.471 17.575 -5.248 1.00 55.91 254 ALA A N 1
ATOM 1983 C CA . ALA A 1 254 ? 10.386 17.395 -4.113 1.00 55.91 254 ALA A CA 1
ATOM 1984 C C . ALA A 1 254 ? 10.670 18.695 -3.325 1.00 55.91 254 ALA A C 1
ATOM 1986 O O . ALA A 1 254 ? 11.181 18.635 -2.212 1.00 55.91 254 ALA A O 1
ATOM 1987 N N . GLY A 1 255 ? 10.329 19.867 -3.876 1.00 54.59 255 GLY A N 1
ATOM 1988 C CA . GLY A 1 255 ? 10.658 21.168 -3.279 1.00 54.59 255 GLY A CA 1
ATOM 1989 C C . GLY A 1 255 ? 9.539 21.876 -2.505 1.00 54.59 255 GLY A C 1
ATOM 1990 O O . GLY A 1 255 ? 9.804 22.921 -1.921 1.00 54.59 255 GLY A O 1
ATOM 1991 N N . LYS A 1 256 ? 8.292 21.377 -2.499 1.00 52.97 256 LYS A N 1
ATOM 1992 C CA . LYS A 1 256 ? 7.147 22.149 -1.959 1.00 52.97 256 LYS A CA 1
ATOM 1993 C C . LYS A 1 256 ? 6.621 21.720 -0.587 1.00 52.97 256 LYS A C 1
ATOM 1995 O O . LYS A 1 256 ? 5.889 22.492 0.021 1.00 52.97 256 LYS A O 1
ATOM 2000 N N . THR A 1 257 ? 7.007 20.563 -0.053 1.00 52.62 257 THR A N 1
ATOM 2001 C CA . THR A 1 257 ? 6.464 20.061 1.228 1.00 52.62 257 THR A CA 1
ATOM 2002 C C . THR A 1 257 ? 7.281 20.421 2.472 1.00 52.62 257 THR A C 1
ATOM 2004 O O . THR A 1 257 ? 6.790 20.209 3.574 1.00 52.62 257 THR A O 1
ATOM 2007 N N . GLN A 1 258 ? 8.470 21.025 2.345 1.00 49.91 258 GLN A N 1
ATOM 2008 C CA . GLN A 1 258 ? 9.257 21.484 3.507 1.00 49.91 258 GLN A CA 1
ATOM 2009 C C . GLN A 1 258 ? 9.076 22.970 3.872 1.00 49.91 258 GLN A C 1
ATOM 2011 O O . GLN A 1 258 ? 9.619 23.404 4.879 1.00 49.91 258 GLN A O 1
ATOM 2016 N N . SER A 1 259 ? 8.289 23.753 3.123 1.00 48.69 259 SER A N 1
ATOM 2017 C CA . SER A 1 259 ? 8.218 25.218 3.311 1.00 48.69 259 SER A CA 1
ATOM 2018 C C . SER A 1 259 ? 6.965 25.746 4.036 1.00 48.69 259 SER A C 1
ATOM 2020 O O . SER A 1 259 ? 6.773 26.959 4.079 1.00 48.69 259 SER A O 1
ATOM 2022 N N . LEU A 1 260 ? 6.104 24.890 4.600 1.00 52.91 260 LEU A N 1
ATOM 2023 C CA . LEU A 1 260 ? 4.898 25.339 5.329 1.00 52.91 260 LEU A CA 1
ATOM 2024 C C . LEU A 1 260 ? 4.934 25.090 6.846 1.00 52.91 260 LEU A C 1
ATOM 2026 O O . LEU A 1 260 ? 4.026 25.522 7.545 1.00 52.91 260 LEU A O 1
ATOM 2030 N N . LEU A 1 261 ? 5.988 24.461 7.374 1.00 53.62 261 LEU A N 1
ATOM 2031 C CA . LEU A 1 261 ? 6.184 24.292 8.824 1.00 53.62 261 LEU A CA 1
ATOM 2032 C C . LEU A 1 261 ? 7.057 25.387 9.465 1.00 53.62 261 LEU A C 1
ATOM 2034 O O . LEU A 1 261 ? 7.241 25.378 10.675 1.00 53.62 261 LEU A O 1
ATOM 2038 N N . SER A 1 262 ? 7.551 26.355 8.686 1.00 55.94 262 SER A N 1
ATOM 2039 C CA . SER A 1 262 ? 8.434 27.435 9.169 1.00 55.94 262 SER A CA 1
ATOM 2040 C C . SER A 1 262 ? 7.753 28.805 9.311 1.00 55.94 262 SER A C 1
ATOM 2042 O O . SER A 1 262 ? 8.449 29.810 9.378 1.00 55.94 262 SER A O 1
ATOM 2044 N N . GLN A 1 263 ? 6.415 28.885 9.343 1.00 55.16 263 GLN A N 1
ATOM 2045 C CA . GLN A 1 263 ? 5.691 30.164 9.508 1.00 55.16 263 GLN A CA 1
ATOM 2046 C C . GLN A 1 263 ? 4.868 30.286 10.807 1.00 55.16 263 GLN A C 1
ATOM 2048 O O . GLN A 1 263 ? 4.078 31.214 10.929 1.00 55.16 263 GLN A O 1
ATOM 2053 N N . CYS A 1 264 ? 5.060 29.408 11.800 1.00 51.16 264 CYS A N 1
ATOM 2054 C CA . CYS A 1 264 ? 4.353 29.501 13.091 1.00 51.16 264 CYS A CA 1
ATOM 2055 C C . CYS A 1 264 ? 5.175 30.110 14.242 1.00 51.16 264 CYS A C 1
ATOM 2057 O O . CYS A 1 264 ? 4.719 30.075 15.381 1.00 51.16 264 CYS A O 1
ATOM 2059 N N . GLU A 1 265 ? 6.354 30.679 13.988 1.00 54.38 265 GLU A N 1
ATOM 2060 C CA . GLU A 1 265 ? 7.102 31.405 15.022 1.00 54.38 265 GLU A CA 1
ATOM 2061 C C . GLU A 1 265 ? 6.95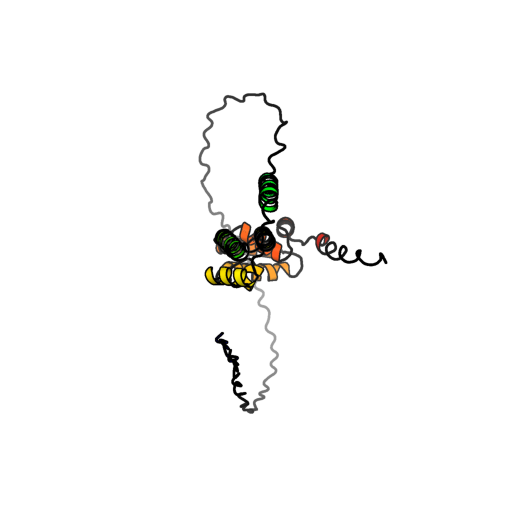7 32.919 14.815 1.00 54.38 265 GLU A C 1
ATOM 2063 O O . GLU A 1 265 ? 7.076 33.415 13.698 1.00 54.38 265 GLU A O 1
ATOM 2068 N N . VAL A 1 266 ? 6.745 33.636 15.924 1.00 58.28 266 VAL A N 1
ATOM 2069 C CA . VAL A 1 266 ? 6.633 35.101 16.073 1.00 58.28 266 VAL A CA 1
ATOM 2070 C C . VAL A 1 266 ? 5.213 35.687 15.967 1.00 58.28 266 VAL A C 1
ATOM 2072 O O . VAL A 1 266 ? 4.900 36.486 15.093 1.00 58.28 266 VAL A O 1
ATOM 2075 N N . TYR A 1 267 ? 4.379 35.374 16.962 1.00 48.50 267 TYR A N 1
ATOM 2076 C CA . TYR A 1 267 ? 3.503 36.375 17.585 1.00 48.50 267 TYR A CA 1
ATOM 2077 C C . TYR A 1 267 ? 3.621 36.224 19.107 1.00 48.50 267 TYR A C 1
ATOM 2079 O O . TYR A 1 267 ? 2.914 35.431 19.727 1.00 48.50 267 TYR A O 1
ATOM 2087 N N . THR A 1 268 ? 4.583 36.948 19.676 1.00 66.69 268 THR A N 1
ATOM 2088 C CA . THR A 1 268 ? 4.682 37.283 21.106 1.00 66.69 268 THR A CA 1
ATOM 2089 C C . THR A 1 268 ? 4.413 38.761 21.270 1.00 66.69 268 THR A C 1
ATOM 2091 O O . THR A 1 268 ? 4.969 39.514 20.435 1.00 66.69 268 THR A O 1
#